Protein AF-A0A6A4KCG8-F1 (afdb_monomer)

Structure (mmCIF, N/CA/C/O backbone):
data_AF-A0A6A4KCG8-F1
#
_entry.id   AF-A0A6A4KCG8-F1
#
loop_
_atom_site.group_PDB
_atom_site.id
_atom_site.type_symbol
_atom_site.label_atom_id
_atom_site.label_alt_id
_atom_site.label_comp_id
_atom_site.label_asym_id
_atom_site.label_entity_id
_atom_site.label_seq_id
_atom_site.pdbx_PDB_ins_code
_atom_site.Cartn_x
_atom_site.Cartn_y
_atom_site.Cartn_z
_atom_site.occupancy
_atom_site.B_iso_or_equiv
_atom_site.auth_seq_id
_atom_site.auth_comp_id
_atom_site.auth_asym_id
_atom_site.auth_atom_id
_atom_site.pdbx_PDB_model_num
ATOM 1 N N . MET A 1 1 ? -21.432 -5.920 76.633 1.00 42.59 1 MET A N 1
ATOM 2 C CA . MET A 1 1 ? -20.372 -6.239 75.651 1.00 42.59 1 MET A CA 1
ATOM 3 C C . MET A 1 1 ? -20.714 -5.589 74.303 1.00 42.59 1 MET A C 1
ATOM 5 O O . MET A 1 1 ? -20.855 -6.293 73.319 1.00 42.59 1 MET A O 1
ATOM 9 N N . GLU A 1 2 ? -20.879 -4.261 74.237 1.00 48.44 2 GLU A N 1
ATOM 10 C CA . GLU A 1 2 ? -21.393 -3.592 73.014 1.00 48.44 2 GLU A CA 1
ATOM 11 C C . GLU A 1 2 ? -20.561 -2.382 72.546 1.00 48.44 2 GLU A C 1
ATOM 13 O O . GLU A 1 2 ? -20.896 -1.746 71.557 1.00 48.44 2 GLU A O 1
ATOM 18 N N . THR A 1 3 ? -19.438 -2.061 73.192 1.00 52.12 3 THR A N 1
ATOM 19 C CA . THR A 1 3 ? -18.697 -0.815 72.912 1.00 52.12 3 THR A CA 1
ATOM 20 C C . THR A 1 3 ? -17.593 -0.935 71.859 1.00 52.12 3 THR A C 1
ATOM 22 O O . THR A 1 3 ? -17.050 0.084 71.449 1.00 52.12 3 THR A O 1
ATOM 25 N N . ASN A 1 4 ? -17.260 -2.142 71.389 1.00 50.62 4 ASN A N 1
ATOM 26 C CA . ASN A 1 4 ? -16.131 -2.337 70.464 1.00 50.62 4 ASN A CA 1
ATOM 27 C C . ASN A 1 4 ? -16.505 -2.208 68.977 1.00 50.62 4 ASN A C 1
ATOM 29 O O . ASN A 1 4 ? -15.612 -2.116 68.148 1.00 50.62 4 ASN A O 1
ATOM 33 N N . ASN A 1 5 ? -17.797 -2.151 68.633 1.00 52.84 5 ASN A N 1
ATOM 34 C CA . ASN A 1 5 ? -18.243 -2.105 67.233 1.00 52.84 5 ASN A CA 1
ATOM 35 C C . ASN A 1 5 ? -18.345 -0.671 66.663 1.00 52.84 5 ASN A C 1
ATOM 37 O O . ASN A 1 5 ? -18.451 -0.491 65.457 1.00 52.84 5 ASN A O 1
ATOM 41 N N . ALA A 1 6 ? -18.324 0.359 67.521 1.00 52.12 6 ALA A N 1
ATOM 42 C CA . ALA A 1 6 ? -18.492 1.757 67.106 1.00 52.12 6 ALA A CA 1
ATOM 43 C C . ALA A 1 6 ? -17.184 2.415 66.620 1.00 52.12 6 ALA A C 1
ATOM 45 O O . ALA A 1 6 ? -17.212 3.297 65.763 1.00 52.12 6 ALA A O 1
ATOM 46 N N . GLN A 1 7 ? -16.028 1.980 67.136 1.00 54.19 7 GLN A N 1
ATOM 47 C CA . GLN A 1 7 ? -14.735 2.572 66.768 1.00 54.19 7 GLN A CA 1
ATOM 48 C C . GLN A 1 7 ? -14.215 2.087 65.405 1.00 54.19 7 GLN A C 1
ATOM 50 O O . GLN A 1 7 ? -13.571 2.864 64.703 1.00 54.19 7 GLN A O 1
ATOM 55 N N . GLU A 1 8 ? -14.531 0.854 64.991 1.00 54.97 8 GLU A N 1
ATOM 56 C CA . GLU A 1 8 ? -14.238 0.375 63.629 1.00 54.97 8 GLU A CA 1
ATOM 57 C C . GLU A 1 8 ? -15.107 1.089 62.581 1.00 54.97 8 GLU A C 1
ATOM 59 O O . GLU A 1 8 ? -14.594 1.510 61.545 1.00 54.97 8 GLU A O 1
ATOM 64 N N . SER A 1 9 ? -16.387 1.355 62.880 1.00 56.88 9 SER A N 1
ATOM 65 C CA . SER A 1 9 ? -17.271 2.073 61.950 1.00 56.88 9 SER A CA 1
ATOM 66 C C . SER A 1 9 ? -16.864 3.532 61.707 1.00 56.88 9 SER A C 1
ATOM 68 O O . SER A 1 9 ? -17.008 4.022 60.589 1.00 56.88 9 SER A O 1
ATOM 70 N N . ASP A 1 10 ? -16.316 4.233 62.706 1.00 60.03 10 ASP A N 1
ATOM 71 C CA . ASP A 1 10 ? -15.858 5.624 62.541 1.00 60.03 10 ASP A CA 1
ATOM 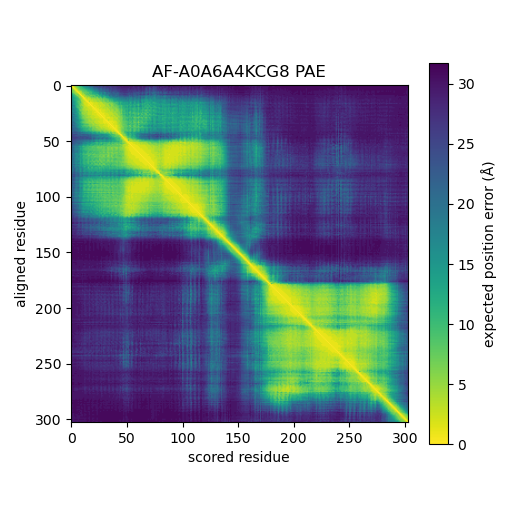72 C C . ASP A 1 10 ? -14.590 5.729 61.670 1.00 60.03 10 ASP A C 1
ATOM 74 O O . ASP A 1 10 ? -14.427 6.687 60.902 1.00 60.03 10 ASP A O 1
ATOM 78 N N . GLY A 1 11 ? -13.707 4.725 61.727 1.00 71.75 11 GLY A N 1
ATOM 79 C CA . GLY A 1 11 ? -12.549 4.607 60.833 1.00 71.75 11 GLY A CA 1
ATOM 80 C C . GLY A 1 11 ? -12.961 4.435 59.367 1.00 71.75 11 GLY A C 1
ATOM 81 O O . GLY A 1 11 ? -12.436 5.115 58.482 1.00 71.75 11 GLY A O 1
ATOM 82 N N . ASP A 1 12 ? -13.977 3.612 59.115 1.00 72.31 12 ASP A N 1
ATOM 83 C CA . ASP A 1 12 ? -14.520 3.409 57.771 1.00 72.31 12 ASP A CA 1
ATOM 84 C C . ASP A 1 12 ? -15.257 4.652 57.250 1.00 72.31 12 ASP A C 1
ATOM 86 O O . ASP A 1 12 ? -15.073 5.050 56.097 1.00 72.31 12 ASP A O 1
ATOM 90 N N . ILE A 1 13 ? -16.032 5.340 58.096 1.00 77.12 13 ILE A N 1
ATOM 91 C CA . ILE A 1 13 ? -16.741 6.577 57.721 1.00 77.12 13 ILE A CA 1
ATOM 92 C C . ILE A 1 13 ? -15.751 7.696 57.367 1.00 77.12 13 ILE A C 1
ATOM 94 O O . ILE A 1 13 ? -15.948 8.424 56.386 1.00 77.12 13 ILE A O 1
ATOM 98 N N . THR A 1 14 ? -14.666 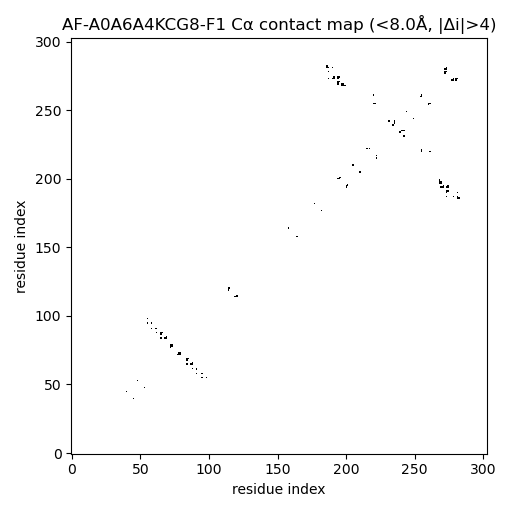7.837 58.132 1.00 81.62 14 THR A N 1
ATOM 99 C CA . THR A 1 14 ? -13.609 8.819 57.841 1.00 81.62 14 THR A CA 1
ATOM 100 C C . THR A 1 14 ? -12.821 8.455 56.579 1.00 81.62 14 THR A C 1
ATOM 102 O O . THR A 1 14 ? -12.553 9.338 55.758 1.00 81.62 14 THR A O 1
ATOM 105 N N . GLY A 1 15 ? -12.547 7.167 56.345 1.00 81.44 15 GLY A N 1
ATOM 106 C CA . GLY A 1 15 ? -11.965 6.660 55.098 1.00 81.44 15 GLY A CA 1
ATOM 107 C C . GLY A 1 15 ? -12.831 6.958 53.868 1.00 81.44 15 GLY A C 1
ATOM 108 O O . GLY A 1 15 ? -12.337 7.500 52.876 1.00 81.44 15 GLY A O 1
ATOM 109 N N . VAL A 1 16 ? -14.141 6.708 53.953 1.00 83.38 16 VAL A N 1
ATOM 110 C CA . VAL A 1 16 ? -15.113 7.013 52.887 1.00 83.38 16 VAL A CA 1
ATOM 111 C C . VAL A 1 16 ? -15.197 8.519 52.624 1.00 83.38 16 VAL A C 1
ATOM 113 O O . VAL A 1 16 ? -15.238 8.946 51.468 1.00 83.38 16 VAL A O 1
ATOM 116 N N . ARG A 1 17 ? -15.159 9.352 53.670 1.00 84.25 17 ARG A N 1
ATOM 117 C CA . ARG A 1 17 ? -15.171 10.818 53.535 1.00 84.25 17 ARG A CA 1
ATOM 118 C C . ARG A 1 17 ? -13.915 11.346 52.835 1.00 84.25 17 ARG A C 1
ATOM 120 O O . ARG A 1 17 ? -14.015 12.249 52.002 1.00 84.25 17 ARG A O 1
ATOM 127 N N . ASN A 1 18 ? -12.755 10.761 53.128 1.00 87.88 18 ASN A N 1
ATOM 128 C CA . ASN A 1 18 ? -11.497 11.084 52.457 1.00 87.88 18 ASN A CA 1
ATOM 129 C C . ASN A 1 18 ? -11.498 10.611 50.996 1.00 87.88 18 ASN A C 1
ATOM 131 O O . ASN A 1 18 ? -11.086 11.349 50.103 1.00 87.88 18 ASN A O 1
ATOM 135 N N . ALA A 1 19 ? -12.040 9.426 50.712 1.00 84.31 19 ALA A N 1
ATOM 136 C CA . ALA A 1 19 ? -12.211 8.959 49.338 1.00 84.31 19 ALA A CA 1
ATOM 137 C C . ALA A 1 19 ? -13.141 9.894 48.538 1.00 84.31 19 ALA A C 1
ATOM 139 O O . ALA A 1 19 ? -12.794 10.325 47.439 1.00 84.31 19 ALA A O 1
ATOM 140 N N . LEU A 1 20 ? -14.271 10.313 49.113 1.00 86.19 20 LEU A N 1
ATOM 141 C CA . LEU A 1 20 ? -15.184 11.273 48.484 1.00 86.19 20 LEU A CA 1
ATOM 142 C C . LEU A 1 20 ? -14.520 12.630 48.215 1.00 86.19 20 LEU A C 1
ATOM 144 O O . LEU A 1 20 ? -14.699 13.196 47.134 1.00 86.19 20 LEU A O 1
ATOM 148 N N . SER A 1 21 ? -13.722 13.150 49.152 1.00 89.62 21 SER A N 1
ATOM 149 C CA . SER A 1 21 ? -13.019 14.422 48.951 1.00 89.62 21 SER A CA 1
ATOM 150 C C . SER A 1 21 ? -11.961 14.320 47.846 1.00 89.62 21 SER A C 1
ATOM 152 O O . SER A 1 21 ? -11.877 15.213 47.001 1.00 89.62 21 SER A O 1
ATOM 154 N N . THR A 1 22 ? -11.232 13.201 47.762 1.00 90.75 22 THR A N 1
ATOM 155 C CA . THR A 1 22 ? -10.265 12.958 46.677 1.00 90.75 22 THR A CA 1
ATOM 156 C C . THR A 1 22 ? -10.949 12.870 45.312 1.00 90.75 22 THR A C 1
ATOM 158 O O . THR A 1 22 ? -10.495 13.519 44.372 1.00 90.75 22 THR A O 1
ATOM 161 N N . ILE A 1 23 ? -12.083 12.167 45.203 1.00 89.31 23 ILE A N 1
ATOM 162 C CA . ILE A 1 23 ? -12.878 12.082 43.966 1.00 89.31 23 ILE A CA 1
ATOM 163 C C . ILE A 1 23 ? -13.374 13.465 43.546 1.00 89.31 23 ILE A C 1
ATOM 165 O O . ILE A 1 23 ? -13.274 13.833 42.377 1.00 89.31 23 ILE A O 1
ATOM 169 N N . THR A 1 24 ? -13.847 14.263 44.503 1.00 92.06 24 THR A N 1
ATOM 170 C CA . THR A 1 24 ? -14.331 15.622 44.235 1.00 92.06 24 THR A CA 1
ATOM 171 C C . THR A 1 24 ? -13.205 16.523 43.719 1.00 92.06 24 THR A C 1
ATOM 173 O O . THR A 1 24 ? -13.407 17.308 42.793 1.00 92.06 24 THR A O 1
ATOM 176 N N . ASN A 1 25 ? -11.999 16.388 44.274 1.00 91.75 25 ASN A N 1
ATOM 177 C CA . ASN A 1 25 ? -10.828 17.137 43.822 1.00 91.75 25 ASN A CA 1
ATOM 178 C C . ASN A 1 25 ? -10.352 16.677 42.436 1.00 91.75 25 ASN A C 1
ATOM 180 O O . ASN A 1 25 ? -10.061 17.513 41.584 1.00 91.75 25 ASN A O 1
ATOM 184 N N . MET A 1 26 ? -10.338 15.367 42.170 1.00 88.19 26 MET A N 1
ATOM 185 C CA . MET A 1 26 ? -10.011 14.827 40.846 1.00 88.19 26 MET A CA 1
ATOM 186 C C . MET A 1 26 ? -11.008 15.291 39.778 1.00 88.19 26 MET A C 1
ATOM 188 O O . MET A 1 26 ? -10.591 15.665 38.685 1.00 88.19 26 MET A O 1
ATOM 192 N N . ALA A 1 27 ? -12.303 15.341 40.104 1.00 86.81 27 ALA A N 1
ATOM 193 C CA . ALA A 1 27 ? -13.332 15.844 39.198 1.00 86.81 27 ALA A CA 1
ATOM 194 C C . ALA A 1 27 ? -13.120 17.328 38.857 1.00 86.81 27 ALA A C 1
ATOM 196 O O . ALA A 1 27 ? -13.168 17.688 37.685 1.00 86.81 27 ALA A O 1
ATOM 197 N N . LYS A 1 28 ? -12.809 18.168 39.856 1.00 91.75 28 LYS A N 1
ATOM 198 C CA . LYS A 1 28 ? -12.502 19.596 39.652 1.00 91.75 28 LYS A CA 1
ATOM 199 C C . LYS A 1 28 ? -11.262 19.814 38.781 1.00 91.75 28 LYS A C 1
ATOM 201 O O . LYS A 1 28 ? -11.264 20.676 37.904 1.00 91.75 28 LYS A O 1
ATOM 206 N N . ASN A 1 29 ? -10.217 19.018 39.002 1.00 90.69 29 ASN A N 1
ATOM 207 C CA . ASN A 1 29 ? -9.001 19.082 38.194 1.00 90.69 29 ASN A CA 1
ATOM 208 C C . ASN A 1 29 ? -9.283 18.670 36.743 1.00 90.69 29 ASN A C 1
ATOM 210 O O . ASN A 1 29 ? -8.834 19.341 35.819 1.00 90.69 29 ASN A O 1
ATOM 214 N N . LEU A 1 30 ? -10.073 17.610 36.540 1.00 87.00 30 LEU A N 1
ATOM 215 C CA . LEU A 1 30 ? -10.476 17.159 35.210 1.00 87.00 30 LEU A CA 1
ATOM 216 C C . LEU A 1 30 ? -11.280 18.237 34.470 1.00 87.00 30 LEU A C 1
ATOM 218 O O . LEU A 1 30 ? -10.984 18.520 33.312 1.00 87.00 30 LEU A O 1
ATOM 222 N N . THR A 1 31 ? -12.255 18.869 35.133 1.00 89.81 31 THR A N 1
ATOM 223 C CA . THR A 1 31 ? -13.045 19.950 34.523 1.00 89.81 31 THR A CA 1
ATOM 224 C C . THR A 1 31 ? -12.174 21.141 34.137 1.00 89.81 31 THR A C 1
ATOM 226 O O . THR A 1 31 ? -12.306 21.639 33.026 1.00 89.81 31 THR A O 1
ATOM 229 N N . GLY A 1 32 ? -11.208 21.525 34.981 1.00 90.94 32 GLY A N 1
ATOM 230 C CA . GLY A 1 32 ? -10.285 22.618 34.661 1.00 90.94 32 GLY A CA 1
ATOM 231 C C . GLY A 1 32 ? -9.413 22.337 33.431 1.00 90.94 32 GLY A C 1
ATOM 232 O O . GLY A 1 32 ? -9.218 23.221 32.601 1.00 90.94 32 GLY A O 1
ATOM 233 N N . VAL A 1 33 ? -8.933 21.098 33.275 1.00 87.75 33 VAL A N 1
ATOM 234 C CA . VAL A 1 33 ? -8.147 20.679 32.097 1.00 87.75 33 VAL A CA 1
ATOM 235 C C . VAL A 1 33 ? -9.008 20.632 30.830 1.00 87.75 33 VAL A C 1
ATOM 237 O O . VAL A 1 33 ? -8.547 20.999 29.751 1.00 87.75 33 VAL A O 1
ATOM 240 N N . ILE A 1 34 ? -10.266 20.195 30.937 1.00 85.88 34 ILE A N 1
ATOM 241 C CA . ILE A 1 34 ? -11.194 20.190 29.798 1.00 85.88 34 ILE A CA 1
ATOM 242 C C . ILE A 1 34 ? -11.485 21.624 29.342 1.00 85.88 34 ILE A C 1
ATOM 244 O O . ILE A 1 34 ? -11.440 21.897 28.144 1.00 85.88 34 ILE A O 1
ATOM 248 N N . ASP A 1 35 ? -11.713 22.548 30.275 1.00 88.25 35 ASP A N 1
ATOM 249 C CA . ASP A 1 35 ? -11.987 23.950 29.954 1.00 88.25 35 ASP A CA 1
ATOM 250 C C . ASP A 1 35 ? -10.789 24.630 29.273 1.00 88.25 35 ASP A C 1
ATOM 252 O O . ASP A 1 35 ? -10.969 25.353 28.287 1.00 88.25 35 ASP A O 1
ATOM 256 N N . SER A 1 36 ? -9.559 24.349 29.724 1.00 88.62 36 SER A N 1
ATOM 257 C CA . SER A 1 36 ? -8.350 24.873 29.078 1.00 88.62 36 SER A CA 1
ATOM 258 C C . SER A 1 36 ? -8.164 24.311 27.665 1.00 88.62 36 SER A C 1
ATOM 260 O O . SER A 1 36 ? -7.883 25.065 26.734 1.00 88.62 36 SER A O 1
ATOM 262 N N . LEU A 1 37 ? -8.399 23.009 27.467 1.00 79.69 37 LEU A N 1
ATOM 263 C CA . LEU A 1 37 ? -8.348 22.383 26.142 1.00 79.69 37 LEU A CA 1
ATOM 264 C C . LEU A 1 37 ? -9.432 22.934 25.206 1.00 79.69 37 LEU A C 1
ATOM 266 O O . LEU A 1 37 ? -9.157 23.230 24.044 1.00 79.69 37 LEU A O 1
ATOM 270 N N . CYS A 1 38 ? -10.655 23.138 25.702 1.00 80.25 38 CYS A N 1
ATOM 271 C CA . CYS A 1 38 ? -11.728 23.760 24.928 1.00 80.25 38 CYS A CA 1
ATOM 272 C C . CYS A 1 38 ? -11.389 25.198 24.508 1.00 80.25 38 CYS A C 1
ATOM 274 O O . CYS A 1 38 ? -11.786 25.615 23.418 1.00 80.25 38 CYS A O 1
ATOM 276 N N . ALA A 1 39 ? -10.659 25.952 25.334 1.00 84.19 39 ALA A N 1
ATOM 277 C CA . ALA A 1 39 ? -10.174 27.280 24.970 1.00 84.19 39 ALA A CA 1
ATOM 278 C C . ALA A 1 39 ? -9.102 27.217 23.865 1.00 84.19 39 ALA A C 1
ATOM 280 O O . ALA A 1 39 ? -9.191 27.962 22.890 1.00 84.19 39 ALA A O 1
ATOM 281 N N . GLU A 1 40 ? -8.142 26.292 23.955 1.00 79.00 40 GLU A N 1
ATOM 282 C CA . GLU A 1 40 ? -7.102 26.097 22.930 1.00 79.00 40 GLU A CA 1
ATOM 283 C C . GLU A 1 40 ? -7.652 25.612 21.578 1.00 79.00 40 GLU A C 1
ATOM 285 O O . GLU A 1 40 ? -7.147 25.986 20.519 1.00 79.00 40 GLU A O 1
ATOM 290 N N . ILE A 1 41 ? -8.701 24.789 21.597 1.00 73.44 41 ILE A N 1
ATOM 291 C CA . ILE A 1 41 ? -9.353 24.276 20.384 1.00 73.44 41 ILE A CA 1
ATOM 292 C C . ILE A 1 41 ? -10.128 25.385 19.661 1.00 73.44 41 ILE A C 1
ATOM 294 O O . ILE A 1 41 ? -10.169 25.403 18.434 1.00 73.44 41 ILE A O 1
ATOM 298 N N . LYS A 1 42 ? -10.729 26.329 20.396 1.00 75.06 42 LYS A N 1
ATOM 299 C CA . LYS A 1 42 ? -11.452 27.466 19.802 1.00 75.06 42 LYS A CA 1
ATOM 300 C C . LYS A 1 42 ? -10.521 28.487 19.153 1.00 75.06 42 LYS A C 1
ATOM 302 O O . LYS A 1 42 ? -10.926 29.142 18.199 1.00 75.06 42 LYS A O 1
ATOM 307 N N . THR A 1 43 ? -9.302 28.641 19.665 1.00 72.62 43 THR A N 1
ATOM 308 C CA . THR A 1 43 ? -8.322 29.595 19.124 1.00 72.62 43 THR A CA 1
ATOM 309 C C . THR A 1 43 ? -7.577 29.044 17.910 1.00 72.62 43 THR A C 1
ATOM 311 O O . THR A 1 43 ? -7.203 29.808 17.022 1.00 72.62 43 THR A O 1
ATOM 314 N N . LYS A 1 44 ? -7.380 27.723 17.823 1.00 66.75 44 LYS A N 1
ATOM 315 C CA . LYS A 1 44 ? -6.711 27.074 16.689 1.00 66.75 44 LYS A CA 1
ATOM 316 C C . LYS A 1 44 ? -7.733 26.630 15.639 1.00 66.75 44 LYS A C 1
ATOM 318 O O . LYS A 1 44 ? -8.440 25.645 15.823 1.00 66.75 44 LYS A O 1
ATOM 323 N N . ASN A 1 45 ? -7.768 27.312 14.493 1.00 57.88 45 ASN A N 1
ATOM 324 C CA . ASN A 1 45 ? -8.563 26.899 13.332 1.00 57.88 45 ASN A CA 1
ATOM 325 C C . ASN A 1 45 ? -8.108 25.519 12.810 1.00 57.88 45 ASN A C 1
ATOM 327 O O . ASN A 1 45 ? -7.171 25.403 12.023 1.00 57.88 45 ASN A O 1
ATOM 331 N N . LEU A 1 46 ? -8.802 24.455 13.223 1.00 59.69 46 LEU A N 1
ATOM 332 C CA . LEU A 1 46 ? -8.532 23.053 12.861 1.00 59.69 46 LEU A CA 1
ATOM 333 C C . LEU A 1 46 ? -9.005 22.662 11.446 1.00 59.69 46 LEU A C 1
ATOM 335 O O . LEU A 1 46 ? -9.088 21.476 11.127 1.00 59.69 46 LEU A O 1
ATOM 339 N N . GLN A 1 47 ? -9.313 23.633 10.583 1.00 58.16 47 GLN A N 1
ATOM 340 C CA . GLN A 1 47 ? -9.903 23.382 9.260 1.00 58.16 47 GLN A CA 1
ATOM 341 C C . GLN A 1 47 ? -9.002 22.526 8.346 1.00 58.16 47 GLN A C 1
ATOM 343 O O . GLN A 1 47 ? -9.509 21.814 7.485 1.00 58.16 47 GLN A O 1
ATOM 348 N N . ASN A 1 48 ? -7.689 22.497 8.607 1.00 57.59 48 ASN A N 1
ATOM 349 C CA . ASN A 1 48 ? -6.694 21.766 7.812 1.00 57.59 48 ASN A CA 1
ATOM 350 C C . ASN A 1 48 ? -6.170 20.481 8.494 1.00 57.59 48 ASN A C 1
ATOM 352 O O . ASN A 1 48 ? -5.045 20.045 8.243 1.00 57.59 48 ASN A O 1
ATOM 356 N N . GLY A 1 49 ? -6.952 19.879 9.395 1.00 64.25 49 GLY A N 1
ATOM 357 C CA . GLY A 1 49 ? -6.605 18.616 10.054 1.00 64.25 49 GLY A CA 1
ATOM 358 C C . GLY A 1 49 ? -6.871 17.372 9.193 1.00 64.25 49 GLY A C 1
ATOM 359 O O . GLY A 1 49 ? -7.712 17.367 8.295 1.00 64.25 49 GLY A O 1
ATOM 360 N N . ILE A 1 50 ? -6.191 16.259 9.493 1.00 74.12 50 ILE A N 1
ATOM 361 C CA . ILE A 1 50 ? -6.517 14.957 8.887 1.00 74.12 50 ILE A CA 1
ATOM 362 C C . ILE A 1 50 ? -7.906 14.529 9.387 1.00 74.12 50 ILE A C 1
ATOM 364 O O . ILE A 1 50 ? -8.076 14.222 10.567 1.00 74.12 50 ILE A O 1
ATOM 368 N N . SER A 1 51 ? -8.885 14.444 8.479 1.00 81.25 51 SER A N 1
ATOM 369 C CA . SER A 1 51 ? -10.279 14.070 8.785 1.00 81.25 51 SER A CA 1
ATOM 370 C C . SER A 1 51 ? -10.420 12.741 9.545 1.00 81.25 51 SER A C 1
ATOM 372 O O . SER A 1 51 ? -11.355 12.572 10.322 1.00 81.25 51 SER A O 1
ATOM 374 N N . LEU A 1 52 ? -9.480 11.803 9.387 1.00 86.12 52 LEU A N 1
ATOM 375 C CA . LEU A 1 52 ? -9.494 10.553 10.152 1.00 86.12 52 LEU A CA 1
ATOM 376 C C . LEU A 1 52 ? -9.348 10.788 11.664 1.00 86.12 52 LEU A C 1
ATOM 378 O O . LEU A 1 52 ? -10.010 10.114 12.453 1.00 86.12 52 LEU A O 1
ATOM 382 N N . PHE A 1 53 ? -8.497 11.730 12.077 1.00 85.19 53 PHE A N 1
ATOM 383 C CA . PHE A 1 53 ? -8.257 11.979 13.498 1.00 85.19 53 PHE A CA 1
ATOM 384 C C . PHE A 1 53 ? -9.457 12.624 14.178 1.00 85.19 53 PHE A C 1
ATOM 386 O O . PHE A 1 53 ? -9.765 12.246 15.302 1.00 85.19 53 PHE A O 1
ATOM 393 N N . THR A 1 54 ? -10.194 13.495 13.484 1.00 85.06 54 THR A N 1
ATOM 394 C CA . THR A 1 54 ? -11.418 14.091 14.041 1.00 85.06 54 THR A CA 1
ATOM 395 C C . THR A 1 54 ? -12.502 13.036 14.273 1.00 85.06 54 THR A C 1
ATOM 397 O O . THR A 1 54 ? -13.226 13.091 15.265 1.00 85.06 54 THR A O 1
ATOM 400 N N . ILE A 1 55 ? -12.596 12.029 13.399 1.00 88.56 55 ILE A N 1
ATOM 401 C CA . ILE A 1 55 ? -13.501 10.886 13.585 1.00 88.56 55 ILE A CA 1
ATOM 402 C C . ILE A 1 55 ? -13.048 10.028 14.770 1.00 88.56 55 ILE A C 1
ATOM 404 O O . ILE A 1 55 ? -13.867 9.671 15.616 1.00 88.56 55 ILE A O 1
ATOM 408 N N . LYS A 1 56 ? -11.750 9.711 14.854 1.00 90.81 56 LYS A N 1
ATOM 409 C CA . LYS A 1 56 ? -11.193 8.907 15.949 1.00 90.81 56 LYS A CA 1
ATOM 410 C C . LYS A 1 56 ? -11.386 9.576 17.308 1.00 90.81 56 LYS A C 1
ATOM 412 O O . LYS A 1 56 ? -11.763 8.902 18.259 1.00 90.81 56 LYS A O 1
ATOM 417 N N . GLU A 1 57 ? -11.152 10.881 17.387 1.00 87.81 57 GLU A N 1
ATOM 418 C CA . GLU A 1 57 ? -11.373 11.678 18.592 1.00 87.81 57 GLU A CA 1
ATOM 419 C C . GLU A 1 57 ? -12.834 11.588 19.041 1.00 87.81 57 GLU A C 1
ATOM 421 O O . GLU A 1 57 ? -13.105 11.191 20.173 1.00 87.81 57 GLU A O 1
ATOM 426 N N . LYS A 1 58 ? -13.784 11.840 18.131 1.00 89.44 58 LYS A N 1
ATOM 427 C CA . LYS A 1 58 ? -15.220 11.721 18.424 1.00 89.44 58 LYS A CA 1
ATOM 428 C C . LYS A 1 58 ? -15.607 10.314 18.887 1.00 89.44 58 LYS A C 1
ATOM 430 O O . LYS A 1 58 ? -16.339 10.179 19.862 1.00 89.44 58 LYS A O 1
ATOM 435 N N . LEU A 1 59 ? -15.094 9.267 18.236 1.00 92.25 59 LEU A N 1
ATOM 436 C CA . LEU A 1 59 ? -15.337 7.877 18.642 1.00 92.25 59 LEU A CA 1
ATOM 437 C C . LEU A 1 59 ? -14.796 7.578 20.042 1.00 92.25 59 LEU A C 1
ATOM 439 O O . LEU A 1 59 ? -15.462 6.894 20.816 1.00 92.25 59 LEU A O 1
ATOM 443 N N . LEU A 1 60 ? -13.617 8.099 20.384 1.00 91.81 60 LEU A N 1
ATOM 444 C CA . LEU A 1 60 ? -13.030 7.918 21.708 1.00 91.81 60 LEU A CA 1
ATOM 445 C C . LEU A 1 60 ? -13.838 8.653 22.787 1.00 91.81 60 LEU A C 1
ATOM 447 O O . LEU A 1 60 ? -14.056 8.106 23.865 1.00 91.81 60 LEU A O 1
ATOM 451 N N . VAL A 1 61 ? -14.345 9.852 22.485 1.00 90.81 61 VAL A N 1
ATOM 452 C CA . VAL A 1 61 ? -15.250 10.590 23.381 1.00 90.81 61 VAL A CA 1
ATOM 453 C C . VAL A 1 61 ? -16.544 9.808 23.606 1.00 90.81 61 VAL A C 1
ATOM 455 O O . VAL A 1 61 ? -16.940 9.608 24.754 1.00 90.81 61 VAL A O 1
ATOM 458 N N . PHE A 1 62 ? -17.167 9.290 22.544 1.00 91.94 62 PHE A N 1
ATOM 459 C CA . PHE A 1 62 ? -18.356 8.446 22.682 1.00 91.94 62 PHE A CA 1
ATOM 460 C C . PHE A 1 62 ? -18.069 7.170 23.478 1.00 91.94 62 PHE A C 1
ATOM 462 O O . PHE A 1 62 ? -18.882 6.783 24.313 1.00 91.94 62 PHE A O 1
ATOM 469 N N . TYR A 1 63 ? -16.902 6.548 23.287 1.00 94.50 63 TYR A N 1
ATOM 470 C CA . TYR A 1 63 ? -16.486 5.395 24.084 1.00 94.50 63 TYR A CA 1
ATOM 471 C C . TYR A 1 63 ? -16.430 5.731 25.579 1.00 94.50 63 TYR A C 1
ATOM 473 O O . TYR A 1 63 ? -17.012 5.015 26.391 1.00 94.50 63 TYR A O 1
ATOM 481 N N . MET A 1 64 ? -15.787 6.845 25.944 1.00 91.31 64 MET A N 1
ATOM 482 C CA . MET A 1 64 ? -15.702 7.297 27.337 1.00 91.31 64 MET A CA 1
ATOM 483 C C . MET A 1 64 ? -17.078 7.638 27.920 1.00 91.31 64 MET A C 1
ATOM 485 O O . MET A 1 64 ? -17.353 7.304 29.071 1.00 91.31 64 MET A O 1
ATOM 489 N N . GLN A 1 65 ? -17.963 8.245 27.125 1.00 91.00 65 GLN A N 1
ATOM 490 C CA . GLN A 1 65 ? -19.331 8.559 27.531 1.00 91.00 65 GLN A CA 1
ATOM 491 C C . GLN A 1 65 ? -20.144 7.292 27.837 1.00 91.00 65 GLN A C 1
ATOM 493 O O . GLN A 1 65 ? -20.721 7.184 28.919 1.00 91.00 65 GLN A O 1
ATOM 498 N N . TYR A 1 66 ? -20.161 6.314 26.926 1.00 92.12 66 TYR A N 1
ATOM 499 C CA . TYR A 1 66 ? -20.890 5.058 27.139 1.00 92.12 66 TYR A CA 1
ATOM 500 C C . TYR A 1 66 ? -20.266 4.198 28.238 1.00 92.12 66 TYR A C 1
ATOM 502 O O . TYR A 1 66 ? -20.982 3.513 28.966 1.00 92.12 66 TYR A O 1
ATOM 510 N N . LEU A 1 67 ? -18.946 4.270 28.421 1.00 91.44 67 LEU A N 1
ATOM 511 C CA . LEU A 1 67 ? -18.280 3.621 29.544 1.00 91.44 67 LEU A CA 1
ATOM 512 C C . LEU A 1 67 ? -18.700 4.246 30.884 1.00 91.44 67 LEU A C 1
ATOM 514 O O . LEU A 1 67 ? -18.982 3.517 31.832 1.00 91.44 67 LEU A O 1
ATOM 518 N N . ALA A 1 68 ? -18.792 5.576 30.968 1.00 90.25 68 ALA A N 1
ATOM 519 C CA . ALA A 1 68 ? -19.283 6.262 32.162 1.00 90.25 68 ALA A CA 1
ATOM 520 C C . ALA A 1 68 ? -20.756 5.922 32.450 1.00 90.25 68 ALA A C 1
ATOM 522 O O . ALA A 1 68 ? -21.128 5.688 33.602 1.00 90.25 68 ALA A O 1
ATOM 523 N N . GLU A 1 69 ? -21.588 5.822 31.411 1.00 89.25 69 GLU A N 1
ATOM 524 C CA . GLU A 1 69 ? -22.977 5.372 31.535 1.00 89.25 69 GLU A CA 1
ATOM 525 C C . GLU A 1 69 ? -23.060 3.920 32.037 1.00 89.25 69 GLU A C 1
ATOM 527 O O . GLU A 1 69 ? -23.836 3.613 32.943 1.00 89.25 69 GLU A O 1
ATOM 532 N N . PHE A 1 70 ? -22.191 3.037 31.541 1.00 89.62 70 PHE A N 1
ATOM 533 C CA . PHE A 1 70 ? -22.066 1.670 32.044 1.00 89.62 70 PHE A CA 1
ATOM 534 C C . PHE A 1 70 ? -21.644 1.626 33.521 1.00 89.62 70 PHE A C 1
ATOM 536 O O . PHE A 1 70 ? -22.233 0.881 34.309 1.00 89.62 70 PHE A O 1
ATOM 543 N N . MET A 1 71 ? -20.669 2.445 33.933 1.00 88.81 71 MET A N 1
ATOM 544 C CA . MET A 1 71 ? -20.283 2.555 35.346 1.00 88.81 71 MET A CA 1
ATOM 545 C C . MET A 1 71 ? -21.447 3.055 36.209 1.00 88.81 71 MET A C 1
ATOM 547 O O . MET A 1 71 ? -21.683 2.512 37.287 1.00 88.81 71 MET A O 1
ATOM 551 N N . LYS A 1 72 ? -22.230 4.025 35.723 1.00 87.31 72 LYS A N 1
ATOM 552 C CA . LYS A 1 72 ? -23.438 4.507 36.406 1.00 87.31 72 LYS A CA 1
ATOM 553 C C . LYS A 1 72 ? -24.458 3.384 36.619 1.00 87.31 72 LYS A C 1
ATOM 555 O O . LYS A 1 72 ? -25.008 3.278 37.716 1.00 87.31 72 LYS A O 1
ATOM 560 N N . PHE A 1 73 ? -24.691 2.521 35.628 1.00 88.25 73 PHE A N 1
ATOM 561 C CA . PHE A 1 73 ? -25.569 1.353 35.790 1.00 88.25 73 PHE A CA 1
ATOM 562 C C . PHE A 1 73 ? -25.063 0.397 36.878 1.00 88.25 73 PHE A C 1
ATOM 564 O O . PHE A 1 73 ? -25.847 -0.055 37.712 1.00 88.25 73 PHE A O 1
ATOM 571 N N . LYS A 1 74 ? -23.747 0.149 36.932 1.00 85.56 74 LYS A N 1
ATOM 572 C CA . LYS A 1 74 ? -23.133 -0.701 37.965 1.00 85.56 74 LYS A CA 1
ATOM 573 C C . LYS A 1 74 ? -23.257 -0.111 39.370 1.00 85.56 74 LYS A C 1
ATOM 575 O O . LYS A 1 74 ? -23.602 -0.840 40.293 1.00 85.56 74 LYS A O 1
ATOM 580 N N . VAL A 1 75 ? -23.018 1.191 39.529 1.00 87.44 75 VAL A N 1
ATOM 581 C CA . VAL A 1 75 ? -23.100 1.876 40.832 1.00 87.44 75 VAL A CA 1
ATOM 582 C C . VAL A 1 75 ? -24.548 2.010 41.317 1.00 87.44 75 VAL A C 1
ATOM 584 O O . VAL A 1 75 ? -24.806 1.905 42.510 1.00 87.44 75 VAL A O 1
ATOM 587 N N . SER A 1 76 ? -25.506 2.196 40.407 1.00 85.00 76 SER A N 1
ATOM 588 C CA . SER A 1 76 ? -26.936 2.297 40.747 1.00 85.00 76 SER A CA 1
ATOM 589 C C . SER A 1 76 ? -27.626 0.949 40.991 1.00 85.00 76 SER A C 1
ATOM 591 O O . SER A 1 76 ? -28.814 0.930 41.309 1.00 85.00 76 SER A O 1
ATOM 593 N N . GLY A 1 77 ? -26.917 -0.177 40.841 1.00 83.88 77 GLY A N 1
ATOM 594 C CA . GLY A 1 77 ? -27.469 -1.520 41.056 1.00 83.88 77 GLY A CA 1
ATOM 595 C C . GLY A 1 77 ? -28.525 -1.939 40.026 1.00 83.88 77 GLY A C 1
ATOM 596 O O . GLY A 1 77 ? -29.247 -2.913 40.240 1.00 83.88 77 GLY A O 1
ATOM 597 N N . GLN A 1 78 ? -28.636 -1.217 38.911 1.00 81.81 78 GLN A N 1
ATOM 598 C CA . GLN A 1 78 ? -29.576 -1.539 37.844 1.00 81.81 78 GLN A CA 1
ATOM 599 C C . GLN A 1 78 ? -29.045 -2.697 36.991 1.00 81.81 78 GLN A C 1
ATOM 601 O O . GLN A 1 78 ? -27.843 -2.827 36.741 1.00 81.81 78 GLN A O 1
ATOM 606 N N . LYS A 1 79 ? -29.955 -3.557 36.523 1.00 79.56 79 LYS A N 1
ATOM 607 C CA . LYS A 1 79 ? -29.602 -4.644 35.605 1.00 79.56 79 LYS A CA 1
ATOM 608 C C . LYS A 1 79 ? -29.198 -4.056 34.253 1.00 79.56 79 LYS A C 1
ATOM 610 O O . LYS A 1 79 ? -29.832 -3.132 33.760 1.00 79.56 79 LYS A O 1
ATOM 615 N N . VAL A 1 80 ? -28.143 -4.612 33.658 1.00 76.94 80 VAL A N 1
ATOM 616 C CA . VAL A 1 80 ? -27.622 -4.162 32.352 1.00 76.94 80 VAL A CA 1
ATOM 617 C C . VAL A 1 80 ? -28.361 -4.830 31.178 1.00 76.94 80 VAL A C 1
ATOM 619 O O . VAL A 1 80 ? -28.235 -4.412 30.031 1.00 76.94 80 VAL A O 1
ATOM 622 N N . GLU A 1 81 ? -29.153 -5.865 31.460 1.00 76.00 81 GLU A N 1
ATOM 623 C CA . GLU A 1 81 ? -29.947 -6.598 30.472 1.00 76.00 81 GLU A CA 1
ATOM 624 C C . GLU A 1 81 ? -31.015 -5.683 29.851 1.00 76.00 81 GLU A C 1
ATOM 626 O O . GLU A 1 81 ? -31.881 -5.162 30.552 1.00 76.00 81 GLU A O 1
ATOM 631 N N . GLY A 1 82 ? -30.931 -5.469 28.533 1.00 74.25 82 GLY A N 1
ATOM 632 C CA . GLY A 1 82 ? -31.859 -4.629 27.763 1.00 74.25 82 GLY A CA 1
ATOM 633 C C . GLY A 1 82 ? -31.389 -3.193 27.494 1.00 74.25 82 GLY A C 1
ATOM 634 O O . GLY A 1 82 ? -32.083 -2.456 26.797 1.00 74.25 82 GLY A O 1
ATOM 635 N N . SER A 1 83 ? -30.221 -2.780 28.002 1.00 82.12 83 SER A N 1
ATOM 636 C CA . SER A 1 83 ? -29.652 -1.462 27.694 1.00 82.12 83 SER A CA 1
ATOM 637 C C . SER A 1 83 ? -28.786 -1.501 26.424 1.00 82.12 83 SER A C 1
ATOM 639 O O . SER A 1 83 ? -27.881 -2.337 26.336 1.00 82.12 83 SER A O 1
ATOM 641 N N . PRO A 1 84 ? -28.960 -0.562 25.471 1.00 87.88 84 PRO A N 1
ATOM 642 C CA . PRO A 1 84 ? -28.159 -0.505 24.245 1.00 87.88 84 PRO A CA 1
ATOM 643 C C . PRO A 1 84 ? -26.703 -0.080 24.497 1.00 87.88 84 PRO A C 1
ATOM 645 O O . PRO A 1 84 ? -25.909 -0.015 23.561 1.00 87.88 84 PRO A O 1
ATOM 648 N N . VAL A 1 85 ? -26.326 0.236 25.743 1.00 89.31 85 VAL A N 1
ATOM 649 C CA . VAL A 1 85 ? -24.972 0.690 26.090 1.00 89.31 85 VAL A CA 1
ATOM 650 C C . VAL A 1 85 ? -23.918 -0.355 25.731 1.00 89.31 85 VAL A C 1
ATOM 652 O O . VAL A 1 85 ? -22.895 0.010 25.162 1.00 89.31 85 VAL A O 1
ATOM 655 N N . ILE A 1 86 ? -24.163 -1.644 26.000 1.00 89.25 86 ILE A N 1
ATOM 656 C CA . ILE A 1 86 ? -23.197 -2.707 25.665 1.00 89.25 86 ILE A CA 1
ATOM 657 C C . ILE A 1 86 ? -23.040 -2.837 24.146 1.00 89.25 86 ILE A C 1
ATOM 659 O O . ILE A 1 86 ? -21.914 -2.912 23.656 1.00 89.25 86 ILE A O 1
ATOM 663 N N . GLU A 1 87 ? -24.150 -2.838 23.406 1.00 91.75 87 GLU A N 1
ATOM 664 C CA . GLU A 1 87 ? -24.142 -2.954 21.944 1.00 91.75 87 GLU A CA 1
ATOM 665 C C . GLU A 1 87 ? -23.396 -1.783 21.301 1.00 91.75 87 GLU A C 1
ATOM 667 O O . GLU A 1 87 ? -22.497 -1.998 20.490 1.00 91.75 87 GLU A O 1
ATOM 672 N N . ARG A 1 88 ? -23.676 -0.549 21.741 1.00 92.25 88 ARG A N 1
ATOM 673 C CA . ARG A 1 88 ? -22.971 0.657 21.281 1.00 92.25 88 ARG A CA 1
ATOM 674 C C . ARG A 1 88 ? -21.484 0.629 21.627 1.00 92.25 88 ARG A C 1
ATOM 676 O O . ARG A 1 88 ? -20.658 1.047 20.819 1.00 92.25 88 ARG A O 1
ATOM 683 N N . LEU A 1 89 ? -21.112 0.119 22.803 1.00 92.25 89 LEU A N 1
ATOM 684 C CA . LEU A 1 89 ? -19.708 0.005 23.206 1.00 92.25 89 LEU A CA 1
ATOM 685 C C . LEU A 1 89 ? -18.954 -1.018 22.338 1.00 92.25 89 LEU A C 1
ATOM 687 O O . LEU A 1 89 ? -17.814 -0.771 21.937 1.00 92.25 89 LEU A O 1
ATOM 691 N N . ALA A 1 90 ? -19.602 -2.139 22.004 1.00 93.56 90 ALA A N 1
ATOM 692 C CA . ALA A 1 90 ? -19.074 -3.128 21.068 1.00 93.56 90 ALA A CA 1
ATOM 693 C C . ALA A 1 90 ? -18.960 -2.559 19.643 1.00 93.56 90 ALA A C 1
ATOM 695 O O . ALA A 1 90 ? -17.933 -2.748 18.993 1.00 93.56 90 ALA A O 1
ATOM 696 N N . GLU A 1 91 ? -19.958 -1.804 19.181 1.00 94.00 91 GLU A N 1
ATOM 697 C CA . GLU A 1 91 ? -19.952 -1.137 17.874 1.00 94.00 91 GLU A CA 1
ATOM 698 C C . GLU A 1 91 ? -18.775 -0.154 17.748 1.00 94.00 91 GLU A C 1
ATOM 700 O O . GLU A 1 91 ? -17.986 -0.227 16.802 1.00 94.00 91 GLU A O 1
ATOM 705 N N . ILE A 1 92 ? -18.582 0.712 18.750 1.00 94.31 92 ILE A N 1
ATOM 706 C CA . ILE A 1 92 ? -17.466 1.667 18.783 1.00 94.31 92 ILE A CA 1
ATOM 707 C C . ILE A 1 92 ? -16.118 0.942 18.783 1.00 94.31 92 ILE A C 1
ATOM 709 O O . ILE A 1 92 ? -15.191 1.367 18.088 1.00 94.31 92 ILE A O 1
ATOM 713 N N . ARG A 1 93 ? -16.001 -0.180 19.502 1.00 94.50 93 ARG A N 1
ATOM 714 C CA . ARG A 1 93 ? -14.786 -1.003 19.481 1.00 94.50 93 ARG A CA 1
ATOM 715 C C . ARG A 1 93 ? -14.483 -1.528 18.075 1.00 94.50 93 ARG A C 1
ATOM 717 O O . ARG A 1 93 ? -13.344 -1.409 17.626 1.00 94.50 93 ARG A O 1
ATOM 724 N N . VAL A 1 94 ? -15.489 -2.037 17.363 1.00 95.38 94 VAL A N 1
ATOM 725 C CA . VAL A 1 94 ? -15.331 -2.505 15.976 1.00 95.38 94 VAL A CA 1
ATOM 726 C C . VAL A 1 94 ? -14.904 -1.358 15.053 1.00 95.38 94 VAL A C 1
ATOM 728 O O . VAL A 1 94 ? -14.008 -1.537 14.222 1.00 95.38 94 VAL A O 1
ATOM 731 N N . TYR A 1 95 ? -15.465 -0.154 15.217 1.00 94.06 95 TYR A N 1
ATOM 732 C CA . TYR A 1 95 ? -15.021 1.015 14.451 1.00 94.06 95 TYR A CA 1
ATOM 733 C C . TYR A 1 95 ? -13.553 1.372 14.716 1.00 94.06 95 TYR A C 1
ATOM 735 O O . TYR A 1 95 ? -12.812 1.634 13.764 1.00 94.06 95 TYR A O 1
ATOM 743 N N . LEU A 1 96 ? -13.097 1.333 15.971 1.00 92.38 96 LEU A N 1
ATOM 744 C CA . LEU A 1 96 ? -11.693 1.589 16.315 1.00 92.38 96 LEU A CA 1
ATOM 745 C C . LEU A 1 96 ? -10.747 0.538 15.710 1.00 92.38 96 LEU A C 1
ATOM 747 O O . LEU A 1 96 ? -9.697 0.894 15.169 1.00 92.38 96 LEU A O 1
ATOM 751 N N . GLU A 1 97 ? -11.136 -0.738 15.715 1.00 94.06 97 GLU A N 1
ATOM 752 C CA . GLU A 1 97 ? -10.378 -1.809 15.055 1.00 94.06 97 GLU A CA 1
ATOM 753 C C . GLU A 1 97 ? -10.296 -1.589 13.536 1.00 94.06 97 GLU A C 1
ATOM 755 O O . GLU A 1 97 ? -9.243 -1.791 12.921 1.00 94.06 97 GLU A O 1
ATOM 760 N N . ARG A 1 98 ? -11.378 -1.093 12.922 1.00 93.56 98 ARG A N 1
ATOM 761 C CA . ARG A 1 98 ? -11.425 -0.799 11.485 1.00 93.56 98 ARG A CA 1
ATOM 762 C C . ARG A 1 98 ? -10.604 0.428 11.085 1.00 93.56 98 ARG A C 1
ATOM 764 O O . ARG A 1 98 ? -10.103 0.472 9.959 1.00 93.56 98 ARG A O 1
ATOM 771 N N . ILE A 1 99 ? -10.429 1.392 11.987 1.00 91.88 99 ILE A N 1
ATOM 772 C CA . ILE A 1 99 ? -9.593 2.582 11.773 1.00 91.88 99 ILE A CA 1
ATOM 773 C C . ILE A 1 99 ? -8.102 2.221 11.736 1.00 91.88 99 ILE A C 1
ATOM 775 O O . ILE A 1 99 ? -7.358 2.772 10.923 1.00 91.88 99 ILE A O 1
ATOM 779 N N . HIS A 1 100 ? -7.660 1.246 12.531 1.00 89.19 100 HIS A N 1
ATOM 780 C CA . HIS A 1 100 ? -6.248 0.866 12.646 1.00 89.19 100 HIS A CA 1
ATOM 781 C C . HIS A 1 100 ? -5.511 0.583 11.308 1.00 89.19 100 HIS A C 1
ATOM 783 O O . HIS A 1 100 ? -4.415 1.115 11.096 1.00 89.19 100 HIS A O 1
ATOM 789 N N . PRO A 1 101 ? -6.046 -0.206 10.350 1.00 94.00 101 PRO A N 1
ATOM 790 C CA . PRO A 1 101 ? -5.397 -0.385 9.048 1.00 94.00 101 PRO A CA 1
ATOM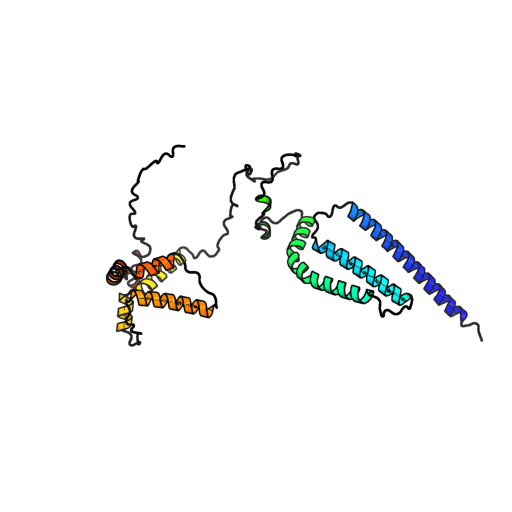 791 C C . PRO A 1 101 ? -5.350 0.898 8.201 1.00 94.00 101 PRO A C 1
ATOM 793 O O . PRO A 1 101 ? -4.445 1.048 7.380 1.00 94.00 101 PRO A O 1
ATOM 796 N N . ILE A 1 102 ? -6.296 1.824 8.382 1.00 90.38 102 ILE A N 1
ATOM 797 C CA . ILE A 1 102 ? -6.307 3.117 7.682 1.00 90.38 102 ILE A CA 1
ATOM 798 C C . ILE A 1 102 ? -5.190 4.007 8.238 1.00 90.38 102 ILE A C 1
ATOM 800 O O . ILE A 1 102 ? -4.433 4.589 7.463 1.00 90.38 102 ILE A O 1
ATOM 804 N N . GLU A 1 103 ? -5.003 4.027 9.559 1.00 89.06 103 GLU A N 1
ATOM 805 C CA . GLU A 1 103 ? -3.883 4.726 10.202 1.00 89.06 103 GLU A CA 1
ATOM 806 C C . GLU A 1 103 ? -2.532 4.210 9.707 1.00 89.06 103 GLU A C 1
ATOM 808 O O . GLU A 1 103 ? -1.652 5.003 9.380 1.00 89.06 103 GLU A O 1
ATOM 813 N N . LYS A 1 104 ? -2.379 2.887 9.558 1.00 91.62 104 LYS A N 1
ATOM 814 C CA . LYS A 1 104 ? -1.161 2.288 8.989 1.00 91.62 104 LYS A CA 1
ATOM 815 C C . LYS A 1 104 ? -0.862 2.801 7.580 1.00 91.62 104 LYS A C 1
ATOM 817 O O . LYS A 1 104 ? 0.294 3.077 7.275 1.00 91.62 104 LYS A O 1
ATOM 822 N N . LYS A 1 105 ? -1.886 2.969 6.736 1.00 89.38 105 LYS A N 1
ATOM 823 C CA . LYS A 1 105 ? -1.730 3.530 5.381 1.00 89.38 105 LYS A CA 1
ATOM 824 C C . LYS A 1 105 ? -1.394 5.023 5.400 1.00 89.38 105 LYS A C 1
ATOM 826 O O . LYS A 1 105 ? -0.647 5.481 4.542 1.00 89.38 105 LYS A O 1
ATOM 831 N N . LEU A 1 106 ? -1.922 5.770 6.370 1.00 87.25 106 LEU A N 1
ATOM 832 C CA . LEU A 1 106 ? -1.679 7.209 6.520 1.00 87.25 106 LEU A CA 1
ATOM 833 C C . LEU A 1 106 ? -0.434 7.547 7.348 1.00 87.25 106 LEU A C 1
ATOM 835 O O . LEU A 1 106 ? -0.059 8.715 7.399 1.00 87.25 106 LEU A O 1
ATOM 839 N N . LYS A 1 107 ? 0.237 6.557 7.950 1.00 88.75 107 LYS A N 1
ATOM 840 C CA . LYS A 1 107 ? 1.412 6.745 8.814 1.00 88.75 107 LYS A CA 1
ATOM 841 C C . LYS A 1 107 ? 2.456 7.669 8.189 1.00 88.75 107 LYS A C 1
ATOM 843 O O . LYS A 1 107 ? 2.905 8.598 8.845 1.00 88.75 107 LYS A O 1
ATOM 848 N N . TYR A 1 108 ? 2.762 7.483 6.906 1.00 86.62 108 TYR A N 1
ATOM 849 C CA . TYR A 1 108 ? 3.707 8.345 6.196 1.00 86.62 108 TYR A CA 1
ATOM 850 C C . TYR A 1 108 ? 3.250 9.810 6.134 1.00 86.62 108 TYR A C 1
ATOM 852 O O . TYR A 1 108 ? 4.038 10.719 6.374 1.00 86.62 108 TYR A O 1
ATOM 860 N N . GLN A 1 109 ? 1.971 10.053 5.835 1.00 85.00 109 GLN A N 1
ATOM 861 C CA . GLN A 1 109 ? 1.416 11.406 5.778 1.00 85.00 109 GLN A CA 1
ATOM 862 C C . GLN A 1 109 ? 1.410 12.063 7.162 1.00 85.00 109 GLN A C 1
ATOM 864 O O . GLN A 1 109 ? 1.738 13.240 7.272 1.00 85.00 109 GLN A O 1
ATOM 869 N N . ILE A 1 110 ? 1.092 11.295 8.207 1.00 85.88 110 ILE A N 1
ATOM 870 C CA . ILE A 1 110 ? 1.115 11.751 9.601 1.00 85.88 110 ILE A CA 1
ATOM 871 C C . ILE A 1 110 ? 2.544 12.126 10.008 1.00 85.88 110 ILE A C 1
ATOM 873 O O . ILE A 1 110 ? 2.779 13.237 10.471 1.00 85.88 110 ILE A O 1
ATOM 877 N N . GLU A 1 111 ? 3.509 11.235 9.780 1.00 86.44 111 GLU A N 1
ATOM 878 C CA . GLU A 1 111 ? 4.923 11.478 10.083 1.00 86.44 111 GLU A CA 1
ATOM 879 C C . GLU A 1 111 ? 5.480 12.658 9.291 1.00 86.44 111 GLU A C 1
ATOM 881 O O . GLU A 1 111 ? 6.260 13.442 9.824 1.00 86.44 111 GLU A O 1
ATOM 886 N N . LYS A 1 112 ? 5.059 12.822 8.034 1.00 82.94 112 LYS A N 1
ATOM 887 C CA . LYS A 1 112 ? 5.420 13.979 7.219 1.00 82.94 112 LYS A CA 1
ATOM 888 C C . LYS A 1 112 ? 4.865 15.270 7.814 1.00 82.94 112 LYS A C 1
ATOM 890 O O . LYS A 1 112 ? 5.639 16.198 8.001 1.00 82.94 112 LYS A O 1
ATOM 895 N N . MET A 1 113 ? 3.569 15.329 8.127 1.00 81.19 113 MET A N 1
ATOM 896 C CA . MET A 1 113 ? 2.954 16.523 8.724 1.00 81.19 113 MET A CA 1
ATOM 897 C C . MET A 1 113 ? 3.575 16.869 10.081 1.00 81.19 113 MET A C 1
ATOM 899 O O . MET A 1 113 ? 3.784 18.039 10.391 1.00 81.19 113 MET A O 1
ATOM 903 N N . LEU A 1 114 ? 3.927 15.851 10.867 1.00 84.12 114 LEU A N 1
ATOM 904 C CA . LEU A 1 114 ? 4.621 16.031 12.133 1.00 84.12 114 LEU A CA 1
ATOM 905 C C . LEU A 1 114 ? 6.025 16.599 11.912 1.00 84.12 114 LEU A C 1
ATOM 907 O O . LEU A 1 114 ? 6.357 17.614 12.510 1.00 84.12 114 LEU A O 1
ATOM 911 N N . LYS A 1 115 ? 6.804 16.030 10.983 1.00 84.38 115 LYS A N 1
ATOM 912 C CA . LYS A 1 115 ? 8.123 16.560 10.605 1.00 84.38 115 LYS A CA 1
ATOM 913 C C . LYS A 1 115 ? 8.047 17.997 10.097 1.00 84.38 115 LYS A C 1
ATOM 915 O O . LYS A 1 115 ? 8.896 18.801 10.460 1.00 84.38 115 LYS A O 1
ATOM 920 N N . THR A 1 116 ? 7.040 18.342 9.295 1.00 80.94 116 THR A N 1
ATOM 921 C CA . THR A 1 116 ? 6.866 19.721 8.819 1.00 80.94 116 THR A CA 1
ATOM 922 C C . THR A 1 116 ? 6.494 20.675 9.943 1.00 80.94 116 THR A C 1
ATOM 924 O O . THR A 1 116 ? 7.009 21.784 9.974 1.00 80.94 116 THR A O 1
ATOM 927 N N . ALA A 1 117 ? 5.651 20.247 10.887 1.00 80.94 117 ALA A N 1
ATOM 928 C CA . ALA A 1 117 ? 5.274 21.068 12.032 1.00 80.94 117 ALA A CA 1
ATOM 929 C C . ALA A 1 117 ? 6.442 21.272 13.012 1.00 80.94 117 ALA A C 1
ATOM 931 O O . ALA A 1 117 ? 6.573 22.347 13.583 1.00 80.94 117 ALA A O 1
ATOM 932 N N . THR A 1 118 ? 7.302 20.263 13.199 1.00 83.75 118 THR A N 1
ATOM 933 C CA . THR A 1 118 ? 8.437 20.341 14.133 1.00 83.75 118 THR A CA 1
ATOM 934 C C . THR A 1 118 ? 9.686 20.975 13.529 1.00 83.75 118 THR A C 1
ATOM 936 O O . THR A 1 118 ? 10.433 21.633 14.241 1.00 83.75 118 THR A O 1
ATOM 939 N N . LEU A 1 119 ? 9.957 20.727 12.244 1.00 77.75 119 LEU A N 1
ATOM 940 C CA . LEU A 1 119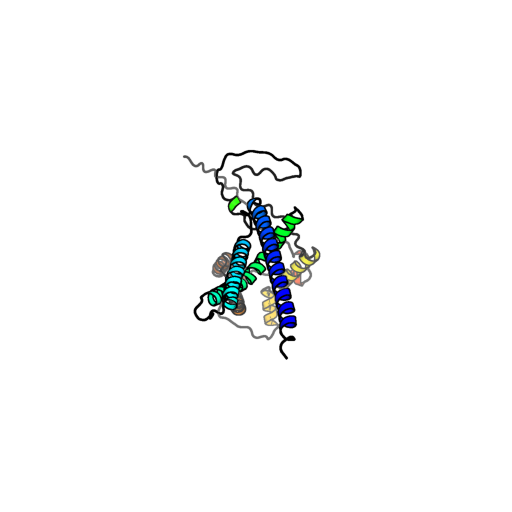 ? 11.222 21.078 11.587 1.00 77.75 119 LEU A CA 1
ATOM 941 C C . LEU A 1 119 ? 11.069 22.196 10.542 1.00 77.75 119 LEU A C 1
ATOM 943 O O . LEU A 1 119 ? 12.066 22.642 9.985 1.00 77.75 119 LEU A O 1
ATOM 947 N N . GLY A 1 120 ? 9.840 22.623 10.229 1.00 71.00 120 GLY A N 1
ATOM 948 C CA . GLY A 1 120 ? 9.556 23.733 9.311 1.00 71.00 120 GLY A CA 1
ATOM 949 C C . GLY A 1 120 ? 9.946 23.507 7.843 1.00 71.00 120 GLY A C 1
ATOM 950 O O . GLY A 1 120 ? 9.746 24.398 7.026 1.00 71.00 120 GLY A O 1
ATOM 951 N N . SER A 1 121 ? 10.489 22.340 7.473 1.00 62.44 121 SER A N 1
ATOM 952 C CA . SER A 1 121 ? 11.017 22.080 6.128 1.00 62.44 121 SER A CA 1
ATOM 953 C C . SER A 1 121 ? 10.525 20.756 5.543 1.00 62.44 121 SER A C 1
ATOM 955 O O . SER A 1 121 ? 10.429 19.734 6.224 1.00 62.44 121 SER A O 1
ATOM 957 N N . THR A 1 122 ? 10.210 20.776 4.245 1.00 62.09 122 THR A N 1
ATOM 958 C CA . THR A 1 122 ? 9.792 19.608 3.460 1.00 62.09 122 THR A CA 1
ATOM 959 C C . THR A 1 122 ? 10.940 19.135 2.551 1.00 62.09 122 THR A C 1
ATOM 961 O O . THR A 1 122 ? 11.295 19.830 1.600 1.00 62.09 122 THR A O 1
ATOM 964 N N . ASP A 1 123 ? 11.468 17.918 2.741 1.00 66.12 123 ASP A N 1
ATOM 965 C CA . ASP A 1 123 ? 12.586 17.334 1.957 1.00 66.12 123 ASP A CA 1
ATOM 966 C C . ASP A 1 123 ? 12.421 17.429 0.434 1.00 66.12 123 ASP A C 1
ATOM 968 O O . ASP A 1 123 ? 11.569 16.741 -0.111 1.00 66.12 123 ASP A O 1
ATOM 972 N N . LYS A 1 124 ? 13.228 18.211 -0.293 1.00 63.06 124 LYS A N 1
ATOM 973 C CA . LYS A 1 124 ? 13.046 18.490 -1.742 1.00 63.06 124 LYS A CA 1
ATOM 974 C C . LYS A 1 124 ? 12.807 17.251 -2.647 1.00 63.06 124 LYS A C 1
ATOM 976 O O . LYS A 1 124 ? 12.191 17.397 -3.696 1.00 63.06 124 LYS A O 1
ATOM 981 N N . ASN A 1 125 ? 13.193 16.044 -2.216 1.00 61.72 125 ASN A N 1
ATOM 982 C CA . ASN A 1 125 ? 13.073 14.768 -2.941 1.00 61.72 125 ASN A CA 1
ATOM 983 C C . ASN A 1 125 ? 11.941 13.830 -2.454 1.00 61.72 125 ASN A C 1
ATOM 985 O O . ASN A 1 125 ? 12.075 12.610 -2.505 1.00 61.72 125 ASN A O 1
ATOM 989 N N . ASP A 1 126 ? 10.831 14.357 -1.949 1.00 66.81 126 ASP A N 1
ATOM 990 C CA . ASP A 1 126 ? 9.733 13.536 -1.419 1.00 66.81 126 ASP A CA 1
ATOM 991 C C . ASP A 1 126 ? 8.814 12.963 -2.526 1.00 66.81 126 ASP A C 1
ATOM 993 O O . ASP A 1 126 ? 8.169 13.732 -3.251 1.00 66.81 126 ASP A O 1
ATOM 997 N N . PRO A 1 127 ? 8.662 11.623 -2.608 1.00 65.50 127 PRO A N 1
ATOM 998 C CA . PRO A 1 127 ? 7.840 10.942 -3.608 1.00 65.50 127 PRO A CA 1
ATOM 999 C C . PRO A 1 127 ? 6.379 11.409 -3.687 1.00 65.50 127 PRO A C 1
ATOM 1001 O O . PRO A 1 127 ? 5.751 11.339 -4.744 1.00 65.50 127 PRO A O 1
ATOM 1004 N N . SER A 1 128 ? 5.816 11.900 -2.580 1.00 65.38 128 SER A N 1
ATOM 1005 C CA . SER A 1 128 ? 4.417 12.335 -2.514 1.00 65.38 128 SER A CA 1
ATOM 1006 C C . SER A 1 128 ? 4.144 13.669 -3.219 1.00 65.38 128 SER A C 1
ATOM 1008 O O . SER A 1 128 ? 2.984 13.952 -3.520 1.00 65.38 128 SER A O 1
ATOM 1010 N N . ARG A 1 129 ? 5.182 14.463 -3.528 1.00 65.81 129 ARG A N 1
ATOM 1011 C CA . ARG A 1 129 ? 5.069 15.718 -4.304 1.00 65.81 129 ARG A CA 1
ATOM 1012 C C . ARG A 1 129 ? 4.961 15.488 -5.803 1.00 65.81 129 ARG A C 1
ATOM 1014 O O . ARG A 1 129 ? 4.469 16.356 -6.509 1.00 65.81 129 ARG A O 1
ATOM 1021 N N . PHE A 1 130 ? 5.368 14.315 -6.282 1.00 66.44 130 PHE A N 1
ATOM 1022 C CA . PHE A 1 130 ? 5.247 13.947 -7.694 1.00 66.44 130 PHE A CA 1
ATOM 1023 C C . PHE A 1 130 ? 3.844 13.451 -8.066 1.00 66.44 130 PHE A C 1
ATOM 1025 O O . PHE A 1 130 ? 3.613 13.028 -9.198 1.00 66.44 130 PHE A O 1
ATOM 1032 N N . ARG A 1 131 ? 2.889 13.485 -7.127 1.00 68.69 131 ARG A N 1
ATOM 1033 C CA . ARG A 1 131 ? 1.481 13.232 -7.435 1.00 68.69 131 ARG A CA 1
ATOM 1034 C C . ARG A 1 131 ? 0.967 14.381 -8.296 1.00 68.69 131 ARG A C 1
ATOM 1036 O O . ARG A 1 131 ? 1.229 15.544 -8.002 1.00 68.69 131 ARG A O 1
ATOM 1043 N N . ALA A 1 132 ? 0.234 14.048 -9.356 1.00 67.88 132 ALA A N 1
ATOM 1044 C CA . ALA A 1 132 ? -0.408 15.051 -10.193 1.00 67.88 132 ALA A CA 1
ATOM 1045 C C . ALA A 1 132 ? -1.295 15.949 -9.316 1.00 67.88 132 ALA A C 1
ATOM 1047 O O . ALA A 1 132 ? -2.121 15.436 -8.561 1.00 67.88 132 ALA A O 1
ATOM 1048 N N . ASN A 1 133 ? -1.100 17.266 -9.401 1.00 67.06 133 ASN A N 1
ATOM 1049 C CA . ASN A 1 133 ? -1.941 18.241 -8.720 1.00 67.06 133 ASN A CA 1
ATOM 1050 C C . ASN A 1 133 ? -3.053 18.697 -9.684 1.00 67.06 133 ASN A C 1
ATOM 1052 O O . ASN A 1 133 ? -2.790 19.560 -10.525 1.00 67.06 133 ASN A O 1
ATOM 1056 N N . PRO A 1 134 ? -4.275 18.138 -9.608 1.00 67.94 134 PRO A N 1
ATOM 1057 C CA . PRO A 1 134 ? -5.364 18.513 -10.508 1.00 67.94 134 PRO A CA 1
ATOM 1058 C C . PRO A 1 134 ? -5.824 19.965 -10.309 1.00 67.94 134 PRO A C 1
ATOM 1060 O O . PRO A 1 134 ? -6.327 20.560 -11.255 1.00 67.94 134 PRO A O 1
ATOM 1063 N N . ALA A 1 135 ? -5.578 20.573 -9.141 1.00 68.81 135 ALA A N 1
ATOM 1064 C CA . ALA A 1 135 ? -5.877 21.988 -8.896 1.00 68.81 135 ALA A CA 1
ATOM 1065 C C . ALA A 1 135 ? -4.954 22.939 -9.687 1.00 68.81 135 ALA A C 1
ATOM 1067 O O . ALA A 1 135 ? -5.303 24.082 -9.941 1.00 68.81 135 ALA A O 1
ATOM 1068 N N . SER A 1 136 ? -3.794 22.461 -10.159 1.00 66.44 136 SER A N 1
ATOM 1069 C CA . SER A 1 136 ? -2.961 23.212 -11.113 1.00 66.44 136 SER A CA 1
ATOM 1070 C C . SER A 1 136 ? -3.554 23.234 -12.531 1.00 66.44 136 SER A C 1
ATOM 1072 O O . SER A 1 136 ? -3.010 23.913 -13.402 1.00 66.44 136 SER A O 1
ATOM 1074 N N . MET A 1 137 ? -4.598 22.442 -12.790 1.00 60.41 137 MET A N 1
ATOM 1075 C CA . MET A 1 137 ? -5.271 22.346 -14.085 1.00 60.41 137 MET A CA 1
ATOM 1076 C C . MET A 1 137 ? -6.583 23.140 -14.114 1.00 60.41 137 MET A C 1
ATOM 1078 O O . MET A 1 137 ? -7.031 23.517 -15.196 1.00 60.41 137 MET A O 1
ATOM 1082 N N . SER A 1 138 ? -7.182 23.423 -12.952 1.00 55.50 138 SER A N 1
ATOM 1083 C CA . SER A 1 138 ? -8.299 24.359 -12.833 1.00 55.50 138 SER A CA 1
ATOM 1084 C C . SER A 1 138 ? -7.771 25.788 -12.948 1.00 55.50 138 SER A C 1
ATOM 1086 O O . SER A 1 138 ? -7.329 26.388 -11.973 1.00 55.50 138 SER A O 1
ATOM 1088 N N . LEU A 1 139 ? -7.801 26.324 -14.168 1.00 55.62 139 LEU A N 1
ATOM 1089 C CA . LEU A 1 139 ? -7.813 27.764 -14.422 1.00 55.62 139 LEU A CA 1
ATOM 1090 C C . LEU A 1 139 ? -9.170 28.308 -13.951 1.00 55.62 139 LEU A C 1
ATOM 1092 O O . LEU A 1 139 ? -10.033 28.602 -14.773 1.00 55.62 139 LEU A O 1
ATOM 1096 N N . GLU A 1 140 ? -9.399 28.358 -12.641 1.00 49.09 140 GLU A N 1
ATOM 1097 C CA . GLU A 1 140 ? -10.500 29.150 -12.105 1.00 49.09 140 GLU A CA 1
ATOM 1098 C C . GLU A 1 140 ? -10.003 30.581 -11.932 1.00 49.09 140 GLU A C 1
ATOM 1100 O O . GLU A 1 140 ? -9.113 30.883 -11.140 1.00 49.09 140 GLU A O 1
ATOM 1105 N N . THR A 1 141 ? -10.548 31.429 -12.794 1.00 43.97 141 THR A N 1
ATOM 1106 C CA . THR A 1 141 ? -10.493 32.881 -12.785 1.00 43.97 141 THR A CA 1
ATOM 1107 C C . THR A 1 141 ? -11.020 33.401 -11.448 1.00 43.97 141 THR A C 1
ATOM 1109 O O . THR A 1 141 ? -12.220 33.584 -11.298 1.00 43.97 141 THR A O 1
ATOM 1112 N N . ASN A 1 142 ? -10.138 33.624 -10.481 1.00 35.09 142 ASN A N 1
ATOM 1113 C CA . ASN A 1 142 ? -10.384 34.570 -9.398 1.00 35.09 142 ASN A CA 1
ATOM 1114 C C . ASN A 1 142 ? -9.265 35.608 -9.475 1.00 35.09 142 ASN A C 1
ATOM 1116 O O . ASN A 1 142 ? -8.126 35.355 -9.084 1.00 35.09 142 ASN A O 1
ATOM 1120 N N . GLU A 1 143 ? -9.594 36.719 -10.129 1.00 44.75 143 GLU A N 1
ATOM 1121 C CA . GLU A 1 143 ? -8.924 37.999 -9.924 1.00 44.75 143 GLU A CA 1
ATOM 1122 C C . GLU A 1 143 ? -9.335 38.509 -8.531 1.00 44.75 143 GLU A C 1
ATOM 1124 O O . GLU A 1 143 ? -10.469 38.278 -8.116 1.00 44.75 143 GLU A O 1
ATOM 1129 N N . ASP A 1 144 ? -8.396 39.175 -7.857 1.00 36.97 144 ASP A N 1
ATOM 1130 C CA . ASP A 1 144 ? -8.511 39.877 -6.566 1.00 36.97 144 ASP A CA 1
ATOM 1131 C C . ASP A 1 144 ? -8.216 39.054 -5.294 1.00 36.97 144 ASP A C 1
ATOM 1133 O O . ASP A 1 144 ? -9.068 38.368 -4.738 1.00 36.97 144 ASP A O 1
ATOM 1137 N N . GLU A 1 145 ? -6.969 39.133 -4.813 1.00 33.34 145 GLU A N 1
ATOM 1138 C CA . GLU A 1 145 ? -6.599 40.004 -3.676 1.00 33.34 145 GLU A CA 1
ATOM 1139 C C . GLU A 1 145 ? -5.081 39.915 -3.402 1.00 33.34 145 GLU A C 1
ATOM 1141 O O . GLU A 1 145 ? -4.498 38.833 -3.292 1.00 33.34 145 GLU A O 1
ATOM 1146 N N . GLU A 1 146 ? -4.437 41.084 -3.361 1.00 35.97 146 GLU A N 1
ATOM 1147 C CA . GLU A 1 146 ? -3.036 41.290 -2.983 1.00 35.97 146 GLU A CA 1
ATOM 1148 C C . GLU A 1 146 ? -2.859 41.204 -1.457 1.00 35.97 146 GLU A C 1
ATOM 1150 O O . GLU A 1 146 ? -3.718 41.687 -0.730 1.00 35.97 146 GLU A O 1
ATOM 1155 N N . GLU A 1 147 ? -1.735 40.660 -0.974 1.00 31.62 147 GLU A N 1
ATOM 1156 C CA . GLU A 1 147 ? -0.782 41.404 -0.126 1.00 31.62 147 GLU A CA 1
ATOM 1157 C C . GLU A 1 147 ? 0.460 40.567 0.238 1.00 31.62 147 GLU A C 1
ATOM 1159 O O . GLU A 1 147 ? 0.443 39.336 0.287 1.00 31.62 147 GLU A O 1
ATOM 1164 N N . ASP A 1 148 ? 1.551 41.307 0.423 1.00 30.98 148 ASP A N 1
ATOM 1165 C CA . ASP A 1 148 ? 2.954 40.935 0.587 1.00 30.98 148 ASP A CA 1
ATOM 1166 C C . ASP A 1 148 ? 3.283 39.967 1.740 1.00 30.98 148 ASP A C 1
ATOM 1168 O O . ASP A 1 148 ? 2.795 40.120 2.856 1.00 30.98 148 ASP A O 1
ATOM 1172 N N . ASP A 1 149 ? 4.277 39.095 1.520 1.00 28.77 149 ASP A N 1
ATOM 1173 C CA . ASP A 1 149 ? 5.456 39.095 2.399 1.00 28.77 149 ASP A CA 1
ATOM 1174 C C . ASP A 1 149 ? 6.700 38.564 1.667 1.00 28.77 149 ASP A C 1
ATOM 1176 O O . ASP A 1 149 ? 6.676 37.559 0.946 1.00 28.77 149 ASP A O 1
ATOM 1180 N N . ALA A 1 150 ? 7.795 39.291 1.839 1.00 32.88 150 ALA A N 1
ATOM 1181 C CA . ALA A 1 150 ? 9.088 39.062 1.229 1.00 32.88 150 ALA A CA 1
ATOM 1182 C C . ALA A 1 150 ? 9.935 38.116 2.099 1.00 32.88 150 ALA A C 1
ATOM 1184 O O . ALA A 1 150 ? 9.985 38.277 3.310 1.00 32.88 150 ALA A O 1
ATOM 1185 N N . ASP A 1 151 ? 10.661 37.174 1.487 1.00 30.11 151 ASP A N 1
ATOM 1186 C CA . ASP A 1 151 ? 12.136 37.202 1.463 1.00 30.11 151 ASP A CA 1
ATOM 1187 C C . ASP A 1 151 ? 12.752 35.908 0.873 1.00 30.11 151 ASP A C 1
ATOM 1189 O O . ASP A 1 151 ? 12.466 34.788 1.287 1.00 30.11 151 ASP A O 1
ATOM 1193 N N . SER A 1 152 ? 13.624 36.146 -0.113 1.00 32.94 152 SER A N 1
ATOM 1194 C CA . SER A 1 152 ? 14.81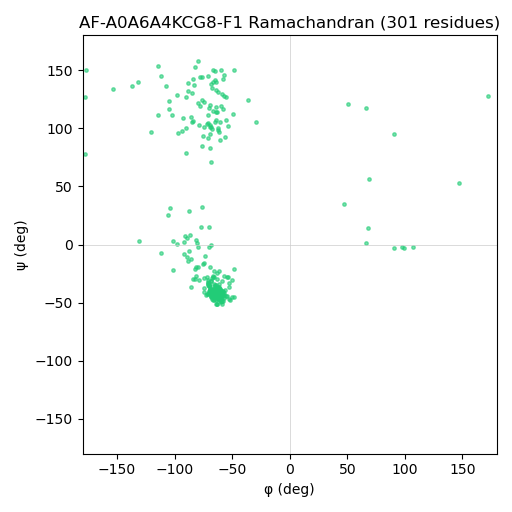6 35.409 -0.571 1.00 32.94 152 SER A CA 1
ATOM 1195 C C . SER A 1 152 ? 14.807 33.894 -0.879 1.00 32.94 152 SER A C 1
ATOM 1197 O O . SER A 1 152 ? 14.692 33.047 0.005 1.00 32.94 152 SER A O 1
ATOM 1199 N N . GLY A 1 153 ? 15.161 33.545 -2.134 1.00 29.09 153 GLY A N 1
ATOM 1200 C CA . GLY A 1 153 ? 15.921 32.305 -2.392 1.00 29.09 153 GLY A CA 1
ATOM 1201 C C . GLY A 1 153 ? 15.713 31.507 -3.692 1.00 29.09 153 GLY A C 1
ATOM 1202 O O . GLY A 1 153 ? 15.534 30.298 -3.613 1.00 29.09 153 GLY A O 1
ATOM 1203 N N . GLU A 1 154 ? 15.820 32.161 -4.852 1.00 35.03 154 GLU A N 1
ATOM 1204 C CA . GLU A 1 154 ? 16.255 31.633 -6.170 1.00 35.03 154 GLU A CA 1
ATOM 1205 C C . GLU A 1 154 ? 15.446 30.582 -6.983 1.00 35.03 154 GLU A C 1
ATOM 1207 O O . GLU A 1 154 ? 15.349 29.395 -6.679 1.00 35.03 154 GLU A O 1
ATOM 1212 N N . ASP A 1 155 ? 15.044 31.090 -8.160 1.00 36.09 155 ASP A N 1
ATOM 1213 C CA . ASP A 1 155 ? 14.747 30.469 -9.462 1.00 36.09 155 ASP A CA 1
ATOM 1214 C C . ASP A 1 155 ? 13.512 29.571 -9.609 1.00 36.09 155 ASP A C 1
ATOM 1216 O O . ASP A 1 155 ? 13.568 28.455 -10.130 1.00 36.09 155 ASP A O 1
ATOM 1220 N N . ASP A 1 156 ? 12.346 30.128 -9.272 1.00 39.91 156 ASP A N 1
ATOM 1221 C CA . ASP A 1 156 ? 11.098 29.727 -9.920 1.00 39.91 156 ASP A CA 1
ATOM 1222 C C . ASP A 1 156 ? 10.778 30.731 -11.037 1.00 39.91 156 ASP A C 1
ATOM 1224 O O . ASP A 1 156 ? 10.259 31.831 -10.827 1.00 39.91 156 ASP A O 1
ATOM 1228 N N . SER A 1 157 ? 11.166 30.379 -12.264 1.00 47.16 157 SER A N 1
ATOM 1229 C CA . SER A 1 157 ? 10.852 31.155 -13.458 1.00 47.16 157 SER A CA 1
ATOM 1230 C C . SER A 1 157 ? 9.336 31.360 -13.546 1.00 47.16 157 SER A C 1
ATOM 1232 O O . SER A 1 157 ? 8.600 30.419 -13.855 1.00 47.16 157 SER A O 1
ATOM 1234 N N . LYS A 1 158 ? 8.895 32.594 -13.270 1.00 48.91 158 LYS A N 1
ATOM 1235 C CA . LYS A 1 158 ? 7.521 33.110 -13.357 1.00 48.91 158 LYS A CA 1
ATOM 1236 C C . LYS A 1 158 ? 6.708 32.379 -14.434 1.00 48.91 158 LYS A C 1
ATOM 1238 O O . LYS A 1 158 ? 6.902 32.602 -15.634 1.00 48.91 158 LYS A O 1
ATOM 1243 N N . LYS A 1 159 ? 5.797 31.495 -14.012 1.00 55.47 159 LYS A N 1
ATOM 1244 C CA . LYS A 1 159 ? 4.831 30.844 -14.906 1.00 55.47 159 LYS A CA 1
ATOM 1245 C C . LYS A 1 159 ? 3.920 31.931 -15.462 1.00 55.47 159 LYS A C 1
ATOM 1247 O O . LYS A 1 159 ? 3.102 32.489 -14.743 1.00 55.47 159 LYS A O 1
ATOM 1252 N N . LYS A 1 160 ? 4.089 32.261 -16.742 1.00 59.47 160 LYS A N 1
ATOM 1253 C CA . LYS A 1 160 ? 3.165 33.159 -17.439 1.00 59.47 160 LYS A CA 1
ATOM 1254 C C . LYS A 1 160 ? 1.777 32.501 -17.455 1.00 59.47 160 LYS A C 1
ATOM 1256 O O . LYS A 1 160 ? 1.704 31.326 -17.835 1.00 59.47 160 LYS A O 1
ATOM 1261 N N . PRO A 1 161 ? 0.697 33.209 -17.084 1.00 57.50 161 PRO A N 1
ATOM 1262 C CA . PRO A 1 161 ? -0.646 32.650 -17.184 1.00 57.50 161 PRO A CA 1
ATOM 1263 C C . PRO A 1 161 ? -0.931 32.277 -18.650 1.00 57.50 161 PRO A C 1
ATOM 1265 O O . PRO A 1 161 ? -0.663 33.057 -19.564 1.00 57.50 161 PRO A O 1
ATOM 1268 N N . GLY A 1 162 ? -1.403 31.046 -18.884 1.00 64.44 162 GLY A N 1
ATOM 1269 C CA . GLY A 1 162 ? -1.823 30.554 -20.207 1.00 64.44 162 GLY A CA 1
ATOM 1270 C C . GLY A 1 162 ? -0.821 29.695 -20.995 1.00 64.44 162 GLY A C 1
ATOM 1271 O O . GLY A 1 162 ? -1.175 29.201 -22.065 1.00 64.44 162 GLY A O 1
ATOM 1272 N N . ILE A 1 163 ? 0.402 29.460 -20.502 1.00 73.62 163 ILE A N 1
ATOM 1273 C CA . ILE A 1 163 ? 1.381 28.590 -21.184 1.00 73.62 163 ILE A CA 1
ATOM 1274 C C . ILE A 1 163 ? 1.644 27.346 -20.333 1.00 73.62 163 ILE A C 1
ATOM 1276 O O . ILE A 1 163 ? 2.266 27.422 -19.275 1.00 73.62 163 ILE A O 1
ATOM 1280 N N . TYR A 1 164 ? 1.194 26.184 -20.814 1.00 77.12 164 TYR A N 1
ATOM 1281 C CA . TYR A 1 164 ? 1.514 24.898 -20.195 1.00 77.12 164 TYR A CA 1
ATOM 1282 C C . TYR A 1 164 ? 3.024 24.641 -20.267 1.00 77.12 164 TYR A C 1
ATOM 1284 O O . TYR A 1 164 ? 3.584 24.463 -21.352 1.00 77.12 164 TYR A O 1
ATOM 1292 N N . VAL A 1 165 ? 3.676 24.607 -19.102 1.00 76.56 165 VAL A N 1
ATOM 1293 C CA . VAL A 1 165 ? 5.083 24.223 -18.958 1.00 76.56 165 VAL A CA 1
ATOM 1294 C C . VAL A 1 165 ? 5.126 22.791 -18.419 1.00 76.56 165 VAL A C 1
ATOM 1296 O O . VAL A 1 165 ? 4.738 22.570 -17.270 1.00 76.56 165 VAL A O 1
ATOM 1299 N N . PRO A 1 166 ? 5.578 21.806 -19.217 1.00 78.56 166 PRO A N 1
ATOM 1300 C CA . PRO A 1 166 ? 5.745 20.441 -18.744 1.00 78.56 166 PRO A CA 1
ATOM 1301 C C . PRO A 1 166 ? 6.696 20.400 -17.540 1.00 78.56 166 PRO A C 1
ATOM 1303 O O . PRO A 1 166 ? 7.698 21.123 -17.539 1.00 78.56 166 PRO A O 1
ATOM 1306 N N . PRO A 1 167 ? 6.436 19.544 -16.538 1.00 73.81 167 PRO A N 1
ATOM 1307 C CA . PRO A 1 167 ? 7.340 19.383 -15.408 1.00 73.81 167 PRO A CA 1
ATOM 1308 C C . PRO A 1 167 ? 8.731 18.981 -15.909 1.00 73.81 167 PRO A C 1
ATOM 1310 O O . PRO A 1 167 ? 8.878 18.038 -16.692 1.00 73.81 167 PRO A O 1
ATOM 1313 N N . LYS A 1 168 ? 9.758 19.718 -15.470 1.00 75.31 168 LYS A N 1
ATOM 1314 C CA . LYS A 1 168 ? 11.155 19.406 -15.783 1.00 75.31 168 LYS A CA 1
ATOM 1315 C C . LYS A 1 168 ? 11.522 18.116 -15.044 1.00 75.31 168 LYS A C 1
ATOM 1317 O O . LYS A 1 168 ? 11.750 18.134 -13.839 1.00 75.31 168 LYS A O 1
ATOM 1322 N N . LEU A 1 169 ? 11.536 16.993 -15.759 1.00 67.56 169 LEU A N 1
ATOM 1323 C CA . LEU A 1 169 ? 12.060 15.729 -15.245 1.00 67.56 169 LEU A CA 1
ATOM 1324 C C . LEU A 1 169 ? 13.557 15.919 -14.978 1.00 67.56 169 LEU A C 1
ATOM 1326 O O . LEU A 1 169 ? 14.326 16.155 -15.912 1.00 67.56 169 LEU A O 1
ATOM 1330 N N . SER A 1 170 ? 13.966 15.854 -13.712 1.00 67.75 170 SER A N 1
ATOM 1331 C CA . SER A 1 170 ? 15.381 15.783 -13.365 1.00 67.75 170 SER A CA 1
ATOM 1332 C C . SER A 1 170 ? 15.954 14.474 -13.905 1.00 67.75 170 SER A C 1
ATOM 1334 O O . SER A 1 170 ? 15.294 13.431 -13.893 1.00 67.75 170 SER A O 1
ATOM 1336 N N . ALA A 1 171 ? 17.174 14.529 -14.438 1.00 69.00 171 ALA A N 1
ATOM 1337 C CA . ALA A 1 171 ? 17.858 13.331 -14.893 1.00 69.00 171 ALA A CA 1
ATOM 1338 C C . ALA A 1 171 ? 18.124 12.434 -13.678 1.00 69.00 171 ALA A C 1
ATOM 1340 O O . ALA A 1 171 ? 18.988 12.724 -12.854 1.00 69.00 171 ALA A O 1
ATOM 1341 N N . VAL A 1 172 ? 17.356 11.352 -13.560 1.00 71.19 172 VAL A N 1
ATOM 1342 C CA . VAL A 1 172 ? 17.671 10.264 -12.637 1.00 71.19 172 VAL A CA 1
ATOM 1343 C C . VAL A 1 172 ? 18.905 9.568 -13.202 1.00 71.19 172 VAL A C 1
ATOM 1345 O O . VAL A 1 172 ? 18.863 9.057 -14.324 1.00 71.19 172 VAL A O 1
ATOM 1348 N N . HIS A 1 173 ? 20.010 9.587 -12.457 1.00 52.78 173 HIS A N 1
ATOM 1349 C CA . HIS A 1 173 ? 21.180 8.784 -12.793 1.00 52.78 173 HIS A CA 1
ATOM 1350 C C . HIS A 1 173 ? 20.759 7.312 -12.834 1.00 52.78 173 HIS A C 1
ATOM 1352 O O . HIS A 1 173 ? 20.274 6.755 -11.853 1.00 52.78 173 HIS A O 1
ATOM 1358 N N . TYR A 1 174 ? 20.876 6.710 -14.015 1.00 66.56 174 TYR A N 1
ATOM 1359 C CA . TYR A 1 174 ? 20.716 5.278 -14.192 1.00 66.56 174 TYR A CA 1
ATOM 1360 C C . TYR A 1 174 ? 22.067 4.634 -13.887 1.00 66.56 174 TYR A C 1
ATOM 1362 O O . TYR A 1 174 ? 22.984 4.720 -14.700 1.00 66.56 174 TYR A O 1
ATOM 1370 N N . ASP A 1 175 ? 22.192 3.983 -12.732 1.00 55.69 175 ASP A N 1
ATOM 1371 C CA . ASP A 1 175 ? 23.422 3.281 -12.326 1.00 55.69 175 ASP A CA 1
ATOM 1372 C C . ASP A 1 175 ? 23.714 2.028 -13.176 1.00 55.69 175 ASP A C 1
ATOM 1374 O O . ASP A 1 175 ? 24.719 1.351 -12.984 1.00 55.69 175 ASP A O 1
ATOM 1378 N N . GLY A 1 176 ? 22.855 1.705 -14.147 1.00 58.25 176 GLY A N 1
ATOM 1379 C CA . GLY A 1 176 ? 23.028 0.576 -15.062 1.00 58.25 176 GLY A CA 1
ATOM 1380 C C . GLY A 1 176 ? 23.844 0.897 -16.317 1.00 58.25 176 GLY A C 1
ATOM 1381 O O . GLY A 1 176 ? 23.608 0.301 -17.374 1.00 58.25 176 GLY A O 1
ATOM 1382 N N . ASP A 1 177 ? 24.774 1.848 -16.250 1.00 57.53 177 ASP A N 1
ATOM 1383 C CA . ASP A 1 177 ? 25.700 2.086 -17.350 1.00 57.53 177 ASP A CA 1
ATOM 1384 C C . ASP A 1 177 ? 26.788 1.003 -17.360 1.00 57.53 177 ASP A C 1
ATOM 1386 O O . ASP A 1 177 ? 27.896 1.195 -16.865 1.00 57.53 177 ASP A O 1
ATOM 1390 N N . ASP A 1 178 ? 26.455 -0.126 -18.007 1.00 61.69 178 ASP A N 1
ATOM 1391 C CA . ASP A 1 178 ? 27.422 -1.033 -18.636 1.00 61.69 178 ASP A CA 1
ATOM 1392 C C . ASP A 1 178 ? 28.554 -0.162 -19.224 1.00 61.69 178 ASP A C 1
ATOM 1394 O O . ASP A 1 178 ? 28.286 0.737 -20.042 1.00 61.69 178 ASP A O 1
ATOM 1398 N N . SER A 1 179 ? 29.809 -0.415 -18.843 1.00 78.62 179 SER A N 1
ATOM 1399 C CA . SER A 1 179 ? 30.976 0.314 -19.351 1.00 78.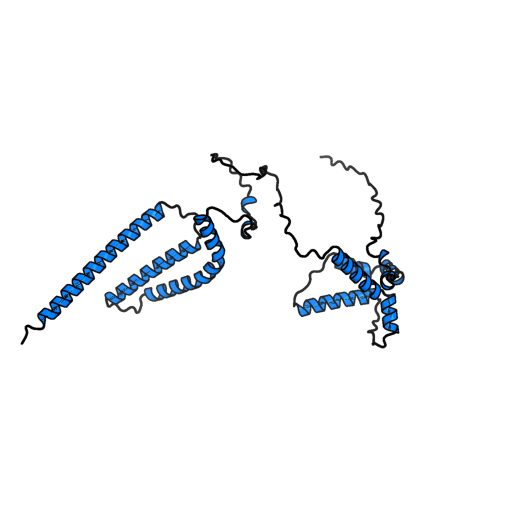62 179 SER A CA 1
ATOM 1400 C C . SER A 1 179 ? 30.920 0.404 -20.881 1.00 78.62 179 SER A C 1
ATOM 1402 O O . SER A 1 179 ? 30.426 -0.497 -21.566 1.00 78.62 179 SER A O 1
ATOM 1404 N N . ARG A 1 180 ? 31.475 1.464 -21.488 1.00 77.50 180 ARG A N 1
ATOM 1405 C CA . ARG A 1 180 ? 31.563 1.572 -22.962 1.00 77.50 180 ARG A CA 1
ATOM 1406 C C . ARG A 1 180 ? 32.160 0.301 -23.589 1.00 77.50 180 ARG A C 1
ATOM 1408 O O . ARG A 1 180 ? 31.796 -0.061 -24.710 1.00 77.50 180 ARG A O 1
ATOM 1415 N N . ALA A 1 181 ? 33.047 -0.376 -22.859 1.00 79.50 181 ALA A N 1
ATOM 1416 C CA . ALA A 1 181 ? 33.601 -1.674 -23.222 1.00 79.50 181 ALA A CA 1
ATOM 1417 C C . ALA A 1 181 ? 32.564 -2.813 -23.160 1.00 79.50 181 ALA A C 1
ATOM 1419 O O . ALA A 1 181 ? 32.473 -3.600 -24.099 1.00 79.50 181 ALA A O 1
ATOM 1420 N N . GLU A 1 182 ? 31.747 -2.884 -22.113 1.00 82.00 182 GLU A N 1
ATOM 1421 C CA . GLU A 1 182 ? 30.685 -3.888 -21.940 1.00 82.00 182 GLU A CA 1
ATOM 1422 C C . GLU A 1 182 ? 29.576 -3.726 -22.977 1.00 82.00 182 GLU A C 1
ATOM 1424 O O . GLU A 1 182 ? 29.173 -4.699 -23.615 1.00 82.00 182 GLU A O 1
ATOM 1429 N N . ARG A 1 183 ? 29.180 -2.484 -23.278 1.00 80.88 183 ARG A N 1
ATOM 1430 C CA . ARG A 1 183 ? 28.254 -2.188 -24.382 1.00 80.88 183 ARG A CA 1
ATOM 1431 C C . ARG A 1 183 ? 28.786 -2.706 -25.717 1.00 80.88 183 ARG A C 1
ATOM 1433 O O . ARG A 1 183 ? 28.034 -3.301 -26.486 1.00 80.88 183 ARG A O 1
ATOM 1440 N N . ARG A 1 184 ? 30.082 -2.517 -26.000 1.00 83.12 184 ARG A N 1
ATOM 1441 C CA . ARG A 1 184 ? 30.724 -3.046 -27.218 1.00 83.12 184 ARG A CA 1
ATOM 1442 C C . ARG A 1 184 ? 30.756 -4.573 -27.226 1.00 83.12 184 ARG A C 1
ATOM 1444 O O . ARG A 1 184 ? 30.387 -5.159 -28.240 1.00 83.12 184 ARG A O 1
ATOM 1451 N N . LYS A 1 185 ? 31.117 -5.209 -26.107 1.00 85.25 185 LYS A N 1
ATOM 1452 C CA . LYS A 1 185 ? 31.089 -6.674 -25.960 1.00 85.25 185 LYS A CA 1
ATOM 1453 C C . LYS A 1 185 ? 29.692 -7.236 -26.232 1.00 85.25 185 LYS A C 1
ATOM 1455 O O . LYS A 1 185 ? 29.565 -8.139 -27.047 1.00 85.25 185 LYS A O 1
ATOM 1460 N N . LYS A 1 186 ? 28.644 -6.630 -25.670 1.00 86.50 186 LYS A N 1
ATOM 1461 C CA . LYS A 1 186 ? 27.238 -7.022 -25.877 1.00 86.50 186 LYS A CA 1
ATOM 1462 C C . LYS A 1 186 ? 26.786 -6.882 -27.331 1.00 86.50 186 LYS A C 1
ATOM 1464 O O . LYS A 1 186 ? 26.011 -7.695 -27.832 1.00 86.50 186 LYS A O 1
ATOM 1469 N N . ILE A 1 187 ? 27.263 -5.852 -28.036 1.00 87.19 187 ILE A N 1
ATOM 1470 C CA . ILE A 1 187 ? 26.988 -5.680 -29.470 1.00 87.19 187 ILE A CA 1
ATOM 1471 C C . ILE A 1 187 ? 27.690 -6.775 -30.281 1.00 87.19 187 ILE A C 1
ATOM 1473 O O . ILE A 1 187 ? 27.056 -7.366 -31.154 1.00 87.19 187 ILE A O 1
ATOM 1477 N N . ILE A 1 188 ? 28.959 -7.068 -29.979 1.00 86.94 188 ILE A N 1
ATOM 1478 C CA . ILE A 1 188 ? 29.730 -8.134 -30.635 1.00 86.94 188 ILE A CA 1
ATOM 1479 C C . ILE A 1 188 ? 29.090 -9.501 -30.377 1.00 86.94 188 ILE A C 1
ATOM 1481 O O . ILE A 1 188 ? 28.897 -10.270 -31.310 1.00 86.94 188 ILE A O 1
ATOM 1485 N N . GLU A 1 189 ? 28.698 -9.790 -29.139 1.00 87.94 189 GLU A N 1
ATOM 1486 C CA . GLU A 1 189 ? 28.033 -11.038 -28.760 1.00 87.94 189 GLU A CA 1
ATOM 1487 C C . GLU A 1 189 ? 26.694 -11.207 -29.491 1.00 87.94 189 GLU A C 1
ATOM 1489 O O . GLU A 1 189 ? 26.426 -12.257 -30.075 1.00 87.94 189 GLU A O 1
ATOM 1494 N N . ARG A 1 190 ? 25.877 -10.147 -29.557 1.00 88.19 190 ARG A N 1
ATOM 1495 C CA . ARG A 1 190 ? 24.629 -10.156 -30.330 1.00 88.19 190 ARG A CA 1
ATOM 1496 C C . ARG A 1 190 ? 24.885 -10.399 -31.818 1.00 88.19 190 ARG A C 1
ATOM 1498 O O . ARG A 1 190 ? 24.103 -11.099 -32.456 1.00 88.19 190 ARG A O 1
ATOM 1505 N N . ALA A 1 191 ? 25.950 -9.819 -32.367 1.00 86.81 191 ALA A N 1
ATOM 1506 C CA . ALA A 1 191 ? 26.323 -9.988 -33.765 1.00 86.81 191 ALA A CA 1
ATOM 1507 C C . ALA A 1 191 ? 26.841 -11.414 -34.047 1.00 86.81 191 ALA A C 1
ATOM 1509 O O . ALA A 1 191 ? 26.421 -12.019 -35.028 1.00 86.81 191 ALA A O 1
ATOM 1510 N N . ARG A 1 192 ? 27.633 -11.998 -33.136 1.00 88.25 192 ARG A N 1
ATOM 1511 C CA . ARG A 1 192 ? 28.047 -13.414 -33.168 1.00 88.25 192 ARG A CA 1
ATOM 1512 C C . ARG A 1 192 ? 26.851 -14.358 -33.117 1.00 88.25 192 ARG A C 1
ATOM 1514 O O . ARG A 1 192 ? 26.734 -15.237 -33.962 1.00 88.25 192 ARG A O 1
ATOM 1521 N N . LYS A 1 193 ? 25.931 -14.151 -32.169 1.00 89.12 193 LYS A N 1
ATOM 1522 C CA . LYS A 1 193 ? 24.711 -14.963 -32.046 1.00 89.12 193 LYS A CA 1
ATOM 1523 C C . LYS A 1 193 ? 23.860 -14.889 -33.310 1.00 89.12 193 LYS A C 1
ATOM 1525 O O . LYS A 1 193 ? 23.324 -15.901 -33.734 1.00 89.12 193 LYS A O 1
ATOM 1530 N N . ARG A 1 194 ? 23.762 -13.705 -33.917 1.00 85.81 194 ARG A N 1
ATOM 1531 C CA . ARG A 1 194 ? 23.071 -13.517 -35.192 1.00 85.81 194 ARG A CA 1
ATOM 1532 C C . ARG A 1 194 ? 23.757 -14.273 -36.332 1.00 85.81 194 ARG A C 1
ATOM 1534 O O . ARG A 1 194 ? 23.072 -14.997 -37.033 1.00 85.81 194 ARG A O 1
ATOM 1541 N N . ALA A 1 195 ? 25.078 -14.160 -36.468 1.00 87.75 195 ALA A N 1
ATOM 1542 C CA . ALA A 1 195 ? 25.835 -14.885 -37.490 1.00 87.75 195 ALA A CA 1
ATOM 1543 C C . ALA A 1 195 ? 25.675 -16.411 -37.353 1.00 87.75 195 ALA A C 1
ATOM 1545 O O . ALA A 1 195 ? 25.471 -17.096 -38.349 1.00 87.75 195 ALA A O 1
ATOM 1546 N N . LEU A 1 196 ? 25.672 -16.938 -36.123 1.00 88.19 196 LEU A N 1
ATOM 1547 C CA . LEU A 1 196 ? 25.385 -18.354 -35.843 1.00 88.19 196 LEU A CA 1
ATOM 1548 C C . LEU A 1 196 ? 23.934 -18.757 -36.153 1.00 88.19 196 LEU A C 1
ATOM 1550 O O . LEU A 1 196 ? 23.670 -19.920 -36.426 1.00 88.19 196 LEU A O 1
ATOM 1554 N N . GLN A 1 197 ? 22.996 -17.810 -36.088 1.00 86.06 197 GLN A N 1
ATOM 1555 C CA . GLN A 1 197 ? 21.584 -17.991 -36.446 1.00 86.06 197 GLN A CA 1
ATOM 1556 C C . GLN A 1 197 ? 21.292 -17.659 -37.918 1.00 86.06 197 GLN A C 1
ATOM 1558 O O . GLN A 1 197 ? 20.125 -17.588 -38.304 1.00 86.06 197 GLN A O 1
ATOM 1563 N N . SER A 1 198 ? 22.320 -17.407 -38.731 1.00 87.19 198 SER A N 1
ATOM 1564 C CA . SER A 1 198 ? 22.142 -17.215 -40.169 1.00 87.19 198 SER A CA 1
ATOM 1565 C C . SER A 1 198 ? 21.672 -18.516 -40.828 1.00 87.19 198 SER A C 1
ATOM 1567 O O . SER A 1 198 ? 22.027 -19.597 -40.359 1.00 87.19 198 SER A O 1
ATOM 1569 N N . SER A 1 199 ? 20.898 -18.411 -41.918 1.00 84.81 199 SER A N 1
ATOM 1570 C CA . SER A 1 199 ? 20.343 -19.580 -42.629 1.00 84.81 199 SER A CA 1
ATOM 1571 C C . SER A 1 199 ? 21.435 -20.580 -42.997 1.00 84.81 199 SER A C 1
ATOM 1573 O O . SER A 1 199 ? 21.342 -21.744 -42.642 1.00 84.81 199 SER A O 1
ATOM 1575 N N . VAL A 1 200 ? 22.543 -20.085 -43.564 1.00 86.38 200 VAL A N 1
ATOM 1576 C CA . VAL A 1 200 ? 23.693 -20.906 -43.972 1.00 86.38 200 VAL A CA 1
ATOM 1577 C C . VAL A 1 200 ? 24.291 -21.682 -42.795 1.00 86.38 200 VAL A C 1
ATOM 1579 O O . VAL A 1 200 ? 24.565 -22.870 -42.911 1.00 86.38 200 VAL A O 1
ATOM 1582 N N . MET A 1 201 ? 24.498 -21.036 -41.643 1.00 88.44 201 MET A N 1
ATOM 1583 C CA . MET A 1 201 ? 25.062 -21.716 -40.469 1.00 88.44 201 MET A CA 1
ATOM 1584 C C . MET A 1 201 ? 24.070 -22.696 -39.839 1.00 88.44 201 MET A C 1
ATOM 1586 O O . MET A 1 201 ? 24.485 -23.712 -39.286 1.00 88.44 201 MET A O 1
ATOM 1590 N N . GLN A 1 202 ? 22.770 -22.400 -39.906 1.00 86.88 202 GLN A N 1
ATOM 1591 C CA . GLN A 1 202 ? 21.733 -23.296 -39.411 1.00 86.88 202 GLN A CA 1
ATOM 1592 C C . GLN A 1 202 ? 21.594 -24.539 -40.302 1.00 86.88 202 GLN A C 1
ATOM 1594 O O . GLN A 1 202 ? 21.535 -25.636 -39.764 1.00 86.88 202 GLN A O 1
ATOM 1599 N N . GLU A 1 203 ? 21.624 -24.381 -41.625 1.00 86.69 203 GLU A N 1
ATOM 1600 C CA . GLU A 1 203 ? 21.605 -25.485 -42.595 1.00 86.69 203 GLU A CA 1
ATOM 1601 C C . GLU A 1 203 ? 22.837 -26.384 -42.438 1.00 86.69 203 GLU A C 1
ATOM 1603 O O . GLU A 1 203 ? 22.696 -27.595 -42.303 1.00 86.69 203 GLU A O 1
ATOM 1608 N N . LEU A 1 204 ? 24.039 -25.799 -42.322 1.00 89.25 204 LEU A N 1
ATOM 1609 C CA . LEU A 1 204 ? 25.253 -26.565 -42.012 1.00 89.25 204 LEU A CA 1
ATOM 1610 C C . LEU A 1 204 ? 25.114 -27.313 -40.682 1.00 89.25 204 LEU A C 1
ATOM 1612 O O . LEU A 1 204 ? 25.478 -28.477 -40.568 1.00 89.25 204 LEU A O 1
ATOM 1616 N N . LYS A 1 205 ? 24.568 -26.668 -39.649 1.00 90.25 205 LYS A N 1
ATOM 1617 C CA . LYS A 1 205 ? 24.344 -27.328 -38.361 1.00 90.25 205 LYS A CA 1
ATOM 1618 C C . LYS A 1 205 ? 23.376 -28.512 -38.487 1.00 90.25 205 LYS A C 1
ATOM 1620 O O . LYS A 1 205 ? 23.590 -29.514 -37.815 1.00 90.25 205 LYS A O 1
ATOM 1625 N N . GLU A 1 206 ? 22.322 -28.376 -39.286 1.00 88.25 206 GLU A N 1
ATOM 1626 C CA . GLU A 1 206 ? 21.338 -29.432 -39.543 1.00 88.25 206 GLU A CA 1
ATOM 1627 C C . GLU A 1 206 ? 21.939 -30.597 -40.348 1.00 88.25 206 GLU A C 1
ATOM 1629 O O . GLU A 1 206 ? 21.560 -31.736 -40.114 1.00 88.25 206 GLU A O 1
ATOM 1634 N N . GLU A 1 207 ? 22.917 -30.347 -41.224 1.00 89.56 207 GLU A N 1
ATOM 1635 C CA . GLU A 1 207 ? 23.627 -31.396 -41.974 1.00 89.56 207 GLU A CA 1
ATOM 1636 C C . GLU A 1 207 ? 24.621 -32.187 -41.105 1.00 89.56 207 GLU A C 1
ATOM 1638 O O . GLU A 1 207 ? 24.719 -33.407 -41.214 1.00 89.56 207 GLU A O 1
ATOM 1643 N N . TYR A 1 208 ? 25.360 -31.505 -40.222 1.00 92.50 208 TYR A N 1
ATOM 1644 C CA . TYR A 1 208 ? 26.371 -32.146 -39.369 1.00 92.50 208 TYR A CA 1
ATOM 1645 C C . TYR A 1 208 ? 25.794 -32.817 -38.113 1.00 92.50 208 TYR A C 1
ATOM 1647 O O . TYR A 1 208 ? 26.478 -33.630 -37.489 1.00 92.50 208 TYR A O 1
ATOM 1655 N N . LEU A 1 209 ? 24.577 -32.458 -37.695 1.00 91.50 209 LEU A N 1
ATOM 1656 C CA . LEU A 1 209 ? 23.916 -33.053 -36.535 1.00 91.50 209 LEU A CA 1
ATOM 1657 C C . LEU A 1 209 ? 22.821 -34.019 -36.984 1.00 91.50 209 LEU A C 1
ATOM 1659 O O . LEU A 1 209 ? 21.840 -33.602 -37.583 1.00 91.50 209 LEU A O 1
ATOM 1663 N N . ASP A 1 210 ? 22.904 -35.274 -36.548 1.00 89.69 210 ASP A N 1
ATOM 1664 C CA . ASP A 1 210 ? 21.875 -36.303 -36.783 1.00 89.69 210 ASP A CA 1
ATOM 1665 C C . ASP A 1 210 ? 20.636 -36.133 -35.868 1.00 89.69 210 ASP A C 1
ATOM 1667 O O . ASP A 1 210 ? 20.018 -37.084 -35.389 1.00 89.69 210 ASP A O 1
ATOM 1671 N N . THR A 1 211 ? 20.301 -34.887 -35.519 1.00 88.94 211 THR A N 1
ATOM 1672 C CA . THR A 1 211 ? 19.135 -34.575 -34.686 1.00 88.94 211 THR A CA 1
ATOM 1673 C C . THR A 1 211 ? 17.885 -34.480 -35.558 1.00 88.94 211 THR A C 1
ATOM 1675 O O . THR A 1 211 ? 17.903 -33.722 -36.529 1.00 88.94 211 THR A O 1
ATOM 1678 N N . PRO A 1 212 ? 16.775 -35.157 -35.211 1.00 88.00 212 PRO A N 1
ATOM 1679 C CA . PRO A 1 212 ? 15.569 -35.123 -36.031 1.00 88.00 212 PRO A CA 1
ATOM 1680 C C . PRO A 1 212 ? 14.972 -33.709 -36.085 1.00 88.00 212 PRO A C 1
ATOM 1682 O O . PRO A 1 212 ? 14.792 -33.054 -35.055 1.00 88.00 212 PRO A O 1
ATOM 1685 N N . VAL A 1 213 ? 14.625 -33.257 -37.293 1.00 83.44 213 VAL A N 1
ATOM 1686 C CA . VAL A 1 213 ? 13.997 -31.951 -37.548 1.00 83.44 213 VAL A CA 1
ATOM 1687 C C . VAL A 1 213 ? 12.523 -32.137 -37.914 1.00 83.44 213 VAL A C 1
ATOM 1689 O O . VAL A 1 213 ? 12.163 -32.995 -38.718 1.00 83.44 213 VAL A O 1
ATOM 1692 N N . GLU A 1 214 ? 11.650 -31.304 -37.343 1.00 83.06 214 GLU A N 1
ATOM 1693 C CA . GLU A 1 214 ? 10.234 -31.252 -37.721 1.00 83.06 214 GLU A CA 1
ATOM 1694 C C . GLU A 1 214 ? 10.070 -30.680 -39.140 1.00 83.06 214 GLU A C 1
ATOM 1696 O O . GLU A 1 214 ? 10.086 -29.462 -39.339 1.00 83.06 214 GLU A O 1
ATOM 1701 N N . VAL A 1 215 ? 9.858 -31.546 -40.132 1.00 82.38 215 VAL A N 1
ATOM 1702 C CA . VAL A 1 215 ? 9.522 -31.120 -41.497 1.00 82.38 215 VAL A CA 1
ATOM 1703 C C . VAL A 1 215 ? 8.048 -30.715 -41.555 1.00 82.38 215 VAL A C 1
ATOM 1705 O O . VAL A 1 215 ? 7.151 -31.520 -41.308 1.00 82.38 215 VAL A O 1
ATOM 1708 N N . LYS A 1 216 ? 7.780 -29.452 -41.899 1.00 81.06 216 LYS A N 1
ATOM 1709 C CA . LYS A 1 216 ? 6.422 -28.928 -42.119 1.00 81.06 216 LYS A CA 1
ATOM 1710 C C . LYS A 1 216 ? 6.228 -28.593 -43.592 1.00 81.06 216 LYS A C 1
ATOM 1712 O O . LYS A 1 216 ? 7.129 -28.063 -44.229 1.00 81.06 216 LYS A O 1
ATOM 1717 N N . SER A 1 217 ? 5.019 -28.801 -44.112 1.00 83.19 217 SER A N 1
ATOM 1718 C CA . SER A 1 217 ? 4.643 -28.493 -45.507 1.00 83.19 217 SER A CA 1
ATOM 1719 C C . SER A 1 217 ? 4.562 -26.980 -45.826 1.00 83.19 217 SER A C 1
ATOM 1721 O O . SER A 1 217 ? 3.944 -26.582 -46.814 1.00 83.19 217 SER A O 1
ATOM 1723 N N . THR A 1 218 ? 5.113 -26.107 -44.981 1.00 80.88 218 THR A N 1
ATOM 1724 C CA . THR A 1 218 ? 4.991 -24.647 -45.091 1.00 80.88 218 THR A CA 1
ATOM 1725 C C . THR A 1 218 ? 6.338 -23.987 -45.378 1.00 80.88 218 THR A C 1
ATOM 1727 O O . THR A 1 218 ? 7.392 -24.501 -45.014 1.00 80.88 218 THR A O 1
ATOM 1730 N N . ASN A 1 219 ? 6.300 -22.813 -46.015 1.00 81.62 219 ASN A N 1
ATOM 1731 C CA . ASN A 1 219 ? 7.487 -22.017 -46.343 1.00 81.62 219 ASN A CA 1
ATOM 1732 C C . ASN A 1 219 ? 8.280 -21.614 -45.083 1.00 81.62 219 ASN A C 1
ATOM 1734 O O . ASN A 1 219 ? 7.673 -21.331 -44.048 1.00 81.62 219 ASN A O 1
ATOM 1738 N N . SER A 1 220 ? 9.603 -21.456 -45.204 1.00 79.62 220 SER A N 1
ATOM 1739 C CA . SER A 1 220 ? 10.503 -21.031 -44.114 1.00 79.62 220 SER A CA 1
ATOM 1740 C C . SER A 1 220 ? 10.020 -19.768 -43.373 1.00 79.62 220 SER A C 1
ATOM 1742 O O . SER A 1 220 ? 9.900 -19.781 -42.146 1.00 79.62 220 SER A O 1
ATOM 1744 N N . LEU A 1 221 ? 9.582 -18.718 -44.087 1.00 79.06 221 LEU A N 1
ATOM 1745 C CA . LEU A 1 221 ? 8.996 -17.520 -43.451 1.00 79.06 221 LEU A CA 1
ATOM 1746 C C . LEU A 1 221 ? 7.796 -17.821 -42.546 1.00 79.06 221 LEU A C 1
ATOM 1748 O O . LEU A 1 221 ? 7.645 -17.199 -41.493 1.00 79.06 221 LEU A O 1
ATOM 1752 N N . LYS A 1 222 ? 6.931 -18.756 -42.957 1.00 83.81 222 LYS A N 1
ATOM 1753 C CA . LYS A 1 222 ? 5.778 -19.169 -42.148 1.00 83.81 222 LYS A CA 1
ATOM 1754 C C . LYS A 1 222 ? 6.244 -19.960 -40.933 1.00 83.81 222 LYS A C 1
ATOM 1756 O O . LYS A 1 222 ? 5.781 -19.677 -39.839 1.00 83.81 222 LYS A O 1
ATOM 1761 N N . GLN A 1 223 ? 7.226 -20.848 -41.092 1.00 85.25 223 GLN A N 1
ATOM 1762 C CA . GLN A 1 223 ? 7.812 -21.584 -39.968 1.00 85.25 223 GLN A CA 1
ATOM 1763 C C . GLN A 1 223 ? 8.447 -20.646 -38.926 1.00 85.25 223 GLN A C 1
ATOM 1765 O O . GLN A 1 223 ? 8.321 -20.878 -37.723 1.00 85.25 223 GLN A O 1
ATOM 1770 N N . MET A 1 224 ? 9.106 -19.565 -39.360 1.00 83.44 224 MET A N 1
ATOM 1771 C CA . MET A 1 224 ? 9.673 -18.556 -38.456 1.00 83.44 224 MET A CA 1
ATOM 1772 C C . MET A 1 224 ? 8.594 -17.777 -37.697 1.00 83.44 224 MET A C 1
ATOM 1774 O O . MET A 1 224 ? 8.745 -17.528 -36.498 1.00 83.44 224 MET A O 1
ATOM 1778 N N . GLU A 1 225 ? 7.495 -17.423 -38.363 1.00 86.75 225 GLU A N 1
ATOM 1779 C CA . GLU A 1 225 ? 6.349 -16.786 -37.708 1.00 86.75 225 GLU A CA 1
ATOM 1780 C C . GLU A 1 225 ? 5.657 -17.752 -36.739 1.00 86.75 225 GLU A C 1
ATOM 1782 O O . GLU A 1 225 ? 5.378 -17.371 -35.606 1.00 86.75 225 GLU A O 1
ATOM 1787 N N . ASP A 1 226 ? 5.486 -19.021 -37.112 1.00 88.88 226 ASP A N 1
ATOM 1788 C CA . ASP A 1 226 ? 4.924 -20.057 -36.241 1.00 88.88 226 ASP A CA 1
ATOM 1789 C C . ASP A 1 226 ? 5.765 -20.233 -34.968 1.00 88.88 226 ASP A C 1
ATOM 1791 O O . ASP A 1 226 ? 5.215 -20.314 -33.868 1.00 88.88 226 ASP A O 1
ATOM 1795 N N . LYS A 1 227 ? 7.104 -20.220 -35.081 1.00 89.00 227 LYS A N 1
ATOM 1796 C CA . LYS A 1 227 ? 8.019 -20.231 -33.923 1.00 89.00 227 LYS A CA 1
ATOM 1797 C C . LYS A 1 227 ? 7.814 -19.002 -33.029 1.00 89.00 227 LYS A C 1
ATOM 1799 O O . LYS A 1 227 ? 7.839 -19.127 -31.805 1.00 89.00 227 LYS A O 1
ATOM 1804 N N . TYR A 1 228 ? 7.613 -17.820 -33.614 1.00 89.81 228 TYR A N 1
ATOM 1805 C CA . TYR A 1 228 ? 7.344 -16.593 -32.860 1.00 89.81 228 TYR A CA 1
ATOM 1806 C C . TYR A 1 228 ? 5.991 -16.649 -32.135 1.00 89.81 228 TYR A C 1
ATOM 1808 O O . TYR A 1 228 ? 5.924 -16.334 -30.946 1.00 89.81 228 TYR A O 1
ATOM 1816 N N . GLN A 1 229 ? 4.938 -17.113 -32.812 1.00 90.50 229 GLN A N 1
ATOM 1817 C CA . GLN A 1 229 ? 3.607 -17.285 -32.226 1.00 90.50 229 GLN A CA 1
ATOM 1818 C C . GLN A 1 229 ? 3.602 -18.354 -31.126 1.00 90.50 229 GLN A C 1
ATOM 1820 O O . GLN A 1 229 ? 2.958 -18.161 -30.097 1.00 90.50 229 GLN A O 1
ATOM 1825 N N . LYS A 1 230 ? 4.362 -19.447 -31.293 1.00 93.50 230 LYS A N 1
ATOM 1826 C CA . LYS A 1 230 ? 4.537 -20.477 -30.259 1.00 93.50 230 LYS A CA 1
ATOM 1827 C C . LYS A 1 230 ? 5.163 -19.890 -28.993 1.00 93.50 230 LYS A C 1
ATOM 1829 O O . LYS A 1 230 ? 4.588 -20.050 -27.928 1.00 93.50 230 LYS A O 1
ATOM 1834 N N . ARG A 1 231 ? 6.251 -19.119 -29.117 1.00 93.19 231 ARG A N 1
ATOM 1835 C CA . ARG A 1 231 ? 6.875 -18.430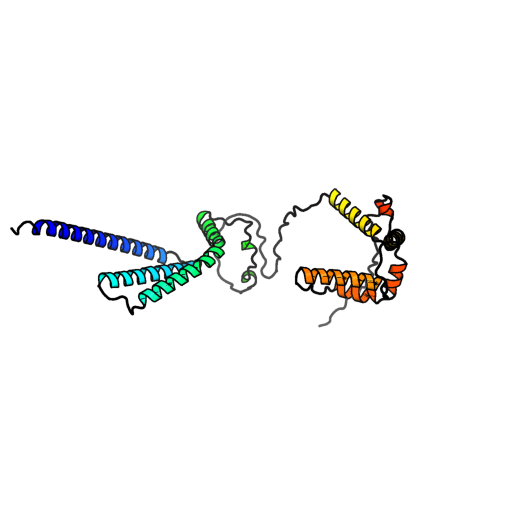 -27.968 1.00 93.19 231 ARG A CA 1
ATOM 1836 C C . ARG A 1 231 ? 5.938 -17.442 -27.281 1.00 93.19 231 ARG A C 1
ATOM 1838 O O . ARG A 1 231 ? 5.971 -17.313 -26.064 1.00 93.19 231 ARG A O 1
ATOM 1845 N N . LYS A 1 232 ? 5.120 -16.721 -28.056 1.00 93.38 232 LYS A N 1
ATOM 1846 C CA . LYS A 1 232 ? 4.106 -15.820 -27.496 1.00 93.38 232 LYS A CA 1
ATOM 1847 C C . LYS A 1 232 ? 3.096 -16.613 -26.668 1.00 93.38 232 LYS A C 1
ATOM 1849 O O . LYS A 1 232 ? 2.821 -16.227 -25.544 1.00 93.38 232 LYS A O 1
ATOM 1854 N N . ARG A 1 233 ? 2.606 -17.735 -27.199 1.00 95.06 233 ARG A N 1
ATOM 1855 C CA . ARG A 1 233 ? 1.671 -18.619 -26.497 1.00 95.06 233 ARG A CA 1
ATOM 1856 C C . ARG A 1 233 ? 2.275 -19.210 -25.224 1.00 95.06 233 ARG A C 1
ATOM 1858 O O . ARG A 1 233 ? 1.634 -19.131 -24.191 1.00 95.06 233 ARG A O 1
ATOM 1865 N N . GLU A 1 234 ? 3.504 -19.719 -25.293 1.00 97.12 234 GLU A N 1
ATOM 1866 C CA . GLU A 1 234 ? 4.232 -20.254 -24.133 1.00 97.12 234 GLU A CA 1
ATOM 1867 C C . GLU A 1 234 ? 4.320 -19.210 -23.009 1.00 97.12 234 GLU A C 1
ATOM 1869 O O . GLU A 1 234 ? 4.018 -19.518 -21.863 1.00 97.12 234 GLU A O 1
ATOM 1874 N N . PHE A 1 235 ? 4.629 -17.952 -23.342 1.00 97.00 235 PHE A N 1
ATOM 1875 C CA . PHE A 1 235 ? 4.625 -16.858 -22.368 1.00 97.00 235 PHE A CA 1
ATOM 1876 C C . PHE A 1 235 ? 3.222 -16.576 -21.804 1.00 97.00 235 PHE A C 1
ATOM 1878 O O . PHE A 1 235 ? 3.060 -16.385 -20.602 1.00 97.00 235 PHE A O 1
ATOM 1885 N N . GLU A 1 236 ? 2.193 -16.521 -22.654 1.00 96.31 236 GLU A N 1
ATOM 1886 C CA . GLU A 1 236 ? 0.818 -16.271 -22.199 1.00 96.31 236 GLU A CA 1
ATOM 1887 C C . GLU A 1 236 ? 0.297 -17.394 -21.285 1.00 96.31 236 GLU A C 1
ATOM 1889 O O . GLU A 1 236 ? -0.442 -17.107 -20.345 1.00 96.31 236 GLU A O 1
ATOM 1894 N N . GLU A 1 237 ? 0.693 -18.644 -21.539 1.00 96.50 237 GLU A N 1
ATOM 1895 C CA . GLU A 1 237 ? 0.377 -19.821 -20.720 1.00 96.50 237 GLU A CA 1
ATOM 1896 C C . GLU A 1 237 ? 1.163 -19.827 -19.401 1.00 96.50 237 GLU A C 1
ATOM 1898 O O . GLU A 1 237 ? 0.577 -20.069 -18.350 1.00 96.50 237 GLU A O 1
ATOM 1903 N N . GLU A 1 238 ? 2.459 -19.503 -19.431 1.00 98.12 238 GLU A N 1
ATOM 1904 C CA . GLU A 1 238 ? 3.320 -19.446 -18.242 1.00 98.12 238 GLU A CA 1
ATOM 1905 C C . GLU A 1 238 ? 2.888 -18.341 -17.269 1.00 98.12 238 GLU A C 1
ATOM 1907 O O . GLU A 1 238 ? 2.823 -18.551 -16.057 1.00 98.12 238 GLU A O 1
ATOM 1912 N N . TYR A 1 239 ? 2.558 -17.162 -17.799 1.00 96.69 239 TYR A N 1
ATOM 1913 C CA . TYR A 1 239 ? 2.207 -15.987 -17.000 1.00 96.69 239 TYR A CA 1
ATOM 1914 C C . TYR A 1 239 ? 0.698 -15.732 -16.912 1.00 96.69 239 TYR A C 1
ATOM 1916 O O . TYR A 1 239 ? 0.294 -14.717 -16.345 1.00 96.69 239 TYR A O 1
ATOM 1924 N N . PHE A 1 240 ? -0.134 -16.607 -17.486 1.00 95.94 240 PHE A N 1
ATOM 1925 C CA . PHE A 1 240 ? -1.601 -16.510 -17.518 1.00 95.94 240 PHE A CA 1
ATOM 1926 C C . PHE A 1 240 ? -2.140 -15.118 -17.915 1.00 95.94 240 PHE A C 1
ATOM 1928 O O . PHE A 1 240 ? -3.168 -14.658 -17.412 1.00 95.94 240 PHE A O 1
ATOM 1935 N N . THR A 1 241 ? -1.453 -14.415 -18.822 1.00 95.69 241 THR A N 1
ATOM 1936 C CA . THR A 1 241 ? -1.804 -13.048 -19.251 1.00 95.69 241 THR A CA 1
ATOM 1937 C C . THR A 1 241 ? -1.675 -12.891 -20.762 1.00 95.69 241 THR A C 1
ATOM 1939 O O . THR A 1 241 ? -0.706 -13.343 -21.355 1.00 95.69 241 THR A O 1
ATOM 1942 N N . ARG A 1 242 ? -2.650 -12.231 -21.411 1.00 94.12 242 ARG A N 1
ATOM 1943 C CA . ARG A 1 242 ? -2.644 -12.018 -22.873 1.00 94.12 242 ARG A CA 1
ATOM 1944 C C . ARG A 1 242 ? -1.804 -10.809 -23.279 1.00 94.12 242 ARG A C 1
ATOM 1946 O O . ARG A 1 242 ? -1.957 -9.733 -22.697 1.00 94.12 242 ARG A O 1
ATOM 1953 N N . LE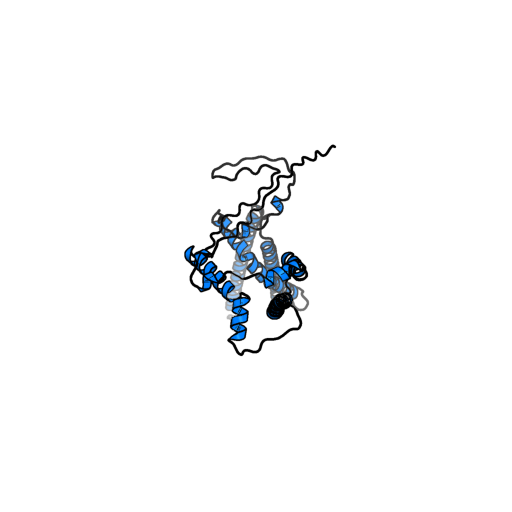U A 1 243 ? -1.009 -10.940 -24.348 1.00 92.62 243 LEU A N 1
ATOM 1954 C CA . LEU A 1 243 ? -0.229 -9.826 -24.894 1.00 92.62 243 LEU A CA 1
ATOM 1955 C C . LEU A 1 243 ? -1.011 -9.054 -25.971 1.00 92.62 243 LEU A C 1
ATOM 1957 O O . LEU A 1 243 ? -1.438 -9.646 -26.972 1.00 92.62 243 LEU A O 1
ATOM 1961 N N . PRO A 1 244 ? -1.137 -7.718 -25.853 1.00 93.69 244 PRO A N 1
ATOM 1962 C CA . PRO A 1 244 ? -1.790 -6.910 -26.873 1.00 93.69 244 PRO A CA 1
ATOM 1963 C C . PRO A 1 244 ? -0.996 -6.941 -28.182 1.00 93.69 244 PRO A C 1
ATOM 1965 O O . PRO A 1 244 ? 0.234 -6.904 -28.193 1.00 93.69 244 PRO A O 1
ATOM 1968 N N . VAL A 1 245 ? -1.705 -6.978 -29.309 1.00 91.44 245 VAL A N 1
ATOM 1969 C CA . VAL A 1 245 ? -1.071 -6.994 -30.632 1.00 91.44 245 VAL A CA 1
ATOM 1970 C C . VAL A 1 245 ? -0.534 -5.604 -30.964 1.00 91.44 245 VAL A C 1
ATOM 1972 O O . VAL A 1 245 ? -1.281 -4.623 -31.019 1.00 91.44 245 VAL A O 1
ATOM 1975 N N . THR A 1 246 ? 0.767 -5.504 -31.233 1.00 93.00 246 THR A N 1
ATOM 1976 C CA . THR A 1 246 ? 1.384 -4.229 -31.611 1.00 93.00 246 THR A CA 1
ATOM 1977 C C . THR A 1 246 ? 1.196 -3.908 -33.099 1.00 93.00 246 THR A C 1
ATOM 1979 O O . THR A 1 246 ? 1.139 -4.786 -33.962 1.00 93.00 246 THR A O 1
ATOM 1982 N N . LYS A 1 247 ? 1.191 -2.614 -33.462 1.00 93.44 247 LYS A N 1
ATOM 1983 C CA . LYS A 1 247 ? 1.176 -2.185 -34.881 1.00 93.44 247 LYS A CA 1
ATOM 1984 C C . LYS A 1 247 ? 2.365 -2.750 -35.680 1.00 93.44 247 LYS A C 1
ATOM 1986 O O . LYS A 1 247 ? 2.270 -2.921 -36.896 1.00 93.44 247 LYS A O 1
ATOM 1991 N N . GLY A 1 248 ? 3.483 -3.030 -35.003 1.00 89.69 248 GLY A N 1
ATOM 1992 C CA . GLY A 1 248 ? 4.666 -3.661 -35.587 1.00 89.69 248 GLY A CA 1
ATOM 1993 C C . GLY A 1 248 ? 4.421 -5.115 -35.992 1.00 89.69 248 GLY A C 1
ATOM 1994 O O . GLY A 1 248 ? 4.763 -5.483 -37.116 1.00 89.69 248 GLY A O 1
ATOM 1995 N N . GLU A 1 249 ? 3.775 -5.903 -35.128 1.00 89.00 249 GLU A N 1
ATOM 1996 C CA . GLU A 1 249 ? 3.351 -7.282 -35.423 1.00 89.00 249 GLU A CA 1
ATOM 1997 C C . GLU A 1 249 ? 2.398 -7.329 -36.615 1.00 89.00 249 GLU A C 1
ATOM 1999 O O . GLU A 1 249 ? 2.642 -8.067 -37.565 1.00 89.00 249 GLU A O 1
ATOM 2004 N N . ILE A 1 250 ? 1.390 -6.449 -36.648 1.00 89.44 250 ILE A N 1
ATOM 2005 C CA . ILE A 1 250 ? 0.444 -6.365 -37.776 1.00 89.44 250 ILE A CA 1
ATOM 2006 C C . ILE A 1 250 ? 1.188 -6.107 -39.094 1.00 89.44 250 ILE A C 1
ATOM 2008 O O . ILE A 1 250 ? 0.880 -6.696 -40.131 1.00 89.44 250 ILE A O 1
ATOM 2012 N N . LYS A 1 251 ? 2.192 -5.224 -39.075 1.00 90.00 251 LYS A N 1
ATOM 2013 C CA . LYS A 1 251 ? 3.003 -4.927 -40.260 1.00 90.00 251 LYS A CA 1
ATOM 2014 C C . LYS A 1 251 ? 3.911 -6.097 -40.653 1.00 90.00 251 LYS A C 1
ATOM 2016 O O . LYS A 1 251 ? 4.137 -6.288 -41.845 1.00 90.00 251 LYS A O 1
ATOM 2021 N N . ARG A 1 252 ? 4.446 -6.850 -39.687 1.00 85.69 252 ARG A N 1
ATOM 2022 C CA . ARG A 1 252 ? 5.260 -8.051 -39.936 1.00 85.69 252 ARG A CA 1
ATOM 2023 C C . ARG A 1 252 ? 4.415 -9.157 -40.567 1.00 85.69 252 ARG A C 1
ATOM 2025 O O . ARG A 1 252 ? 4.806 -9.653 -41.618 1.00 85.69 252 ARG A O 1
ATOM 2032 N N . ALA A 1 253 ? 3.238 -9.437 -40.012 1.00 86.06 253 ALA A N 1
ATOM 2033 C CA . ALA A 1 253 ? 2.293 -10.416 -40.547 1.00 86.06 253 ALA A CA 1
ATOM 2034 C C . ALA A 1 253 ? 1.945 -10.134 -42.021 1.00 86.06 253 ALA A C 1
ATOM 2036 O O . ALA A 1 253 ? 2.013 -11.021 -42.865 1.00 86.06 253 ALA A O 1
ATOM 2037 N N . LYS A 1 254 ? 1.688 -8.863 -42.366 1.00 86.62 254 LYS A N 1
ATOM 2038 C CA . LYS A 1 254 ? 1.429 -8.437 -43.757 1.00 86.62 254 LYS A CA 1
ATOM 2039 C C . LYS A 1 254 ? 2.636 -8.568 -44.689 1.00 86.62 254 LYS A C 1
ATOM 2041 O O . LYS A 1 254 ? 2.473 -8.692 -45.897 1.00 86.62 254 LYS A O 1
ATOM 2046 N N . ARG A 1 255 ? 3.857 -8.480 -44.156 1.00 83.31 255 ARG A N 1
ATOM 2047 C CA . ARG A 1 255 ? 5.081 -8.615 -44.957 1.00 83.31 255 ARG A CA 1
ATOM 2048 C C . ARG A 1 255 ? 5.332 -10.060 -45.353 1.00 83.31 255 ARG A C 1
ATOM 2050 O O . ARG A 1 255 ? 5.726 -10.275 -46.485 1.00 83.31 255 ARG A O 1
ATOM 2057 N N . ILE A 1 256 ? 5.038 -11.015 -44.474 1.00 79.88 256 ILE A N 1
ATOM 2058 C CA . ILE A 1 256 ? 5.247 -12.450 -44.724 1.00 79.88 256 ILE A CA 1
ATOM 2059 C C . ILE A 1 256 ? 4.467 -12.941 -45.953 1.00 79.88 256 ILE A C 1
ATOM 2061 O O . ILE A 1 256 ? 4.941 -13.814 -46.672 1.00 79.88 256 ILE A O 1
ATOM 2065 N N . SER A 1 257 ? 3.303 -12.352 -46.244 1.00 75.38 257 SER A N 1
ATOM 2066 C CA . SER A 1 257 ? 2.510 -12.685 -47.434 1.00 75.38 257 SER A CA 1
ATOM 2067 C C . SER A 1 257 ? 2.989 -12.011 -48.729 1.00 75.38 257 SER A C 1
ATOM 2069 O O . SER A 1 257 ? 2.344 -12.169 -49.761 1.00 75.38 257 SER A O 1
ATOM 2071 N N . THR A 1 258 ? 4.063 -11.215 -48.704 1.00 81.06 258 THR A N 1
ATOM 2072 C CA . THR A 1 258 ? 4.514 -10.432 -49.866 1.00 81.06 258 THR A CA 1
ATOM 2073 C C . THR A 1 258 ? 5.643 -11.157 -50.605 1.00 81.06 258 THR A C 1
ATOM 2075 O O . THR A 1 258 ? 6.666 -11.475 -50.015 1.00 81.06 258 THR A O 1
ATOM 2078 N N . ILE A 1 259 ? 5.523 -11.341 -51.924 1.00 76.12 259 ILE A N 1
ATOM 2079 C CA . ILE A 1 259 ? 6.530 -12.024 -52.771 1.00 76.12 259 ILE A CA 1
ATOM 2080 C C . ILE A 1 259 ? 7.952 -11.453 -52.610 1.00 76.12 259 ILE A C 1
ATOM 2082 O O . ILE A 1 259 ? 8.925 -12.202 -52.589 1.00 76.12 259 ILE A O 1
ATOM 2086 N N . GLY A 1 260 ? 8.086 -10.136 -52.422 1.00 78.44 260 GLY A N 1
ATOM 2087 C CA . GLY A 1 260 ? 9.389 -9.486 -52.246 1.00 78.44 260 GLY A CA 1
ATOM 2088 C C . GLY A 1 260 ? 10.159 -9.916 -50.992 1.00 78.44 260 GLY A C 1
ATOM 2089 O O . GLY A 1 260 ? 11.381 -9.828 -50.984 1.00 78.44 260 GLY A O 1
ATOM 2090 N N . THR A 1 261 ? 9.487 -10.404 -49.943 1.00 76.62 261 THR A N 1
ATOM 2091 C CA . THR A 1 261 ? 10.184 -10.896 -48.741 1.00 76.62 261 THR A CA 1
ATOM 2092 C C . THR A 1 261 ? 10.709 -12.313 -48.907 1.00 76.62 261 THR A C 1
ATOM 2094 O O . THR A 1 261 ? 11.693 -12.658 -48.267 1.00 76.62 261 THR A O 1
ATOM 2097 N N . LEU A 1 262 ? 10.077 -13.116 -49.767 1.00 74.94 262 LEU A N 1
ATOM 2098 C CA . LEU A 1 262 ? 10.553 -14.460 -50.089 1.00 74.94 262 LEU A CA 1
ATOM 2099 C C . LEU A 1 262 ? 11.855 -14.396 -50.901 1.00 74.94 262 LEU A C 1
ATOM 2101 O O . LEU A 1 262 ? 12.790 -15.135 -50.625 1.00 74.94 262 LEU A O 1
ATOM 2105 N N . GLY A 1 263 ? 11.944 -13.461 -51.854 1.00 78.94 263 GLY A N 1
ATOM 2106 C CA . GLY A 1 263 ? 13.179 -13.228 -52.611 1.00 78.94 263 GLY A CA 1
ATOM 2107 C C . GLY A 1 263 ? 14.327 -12.690 -51.748 1.00 78.94 263 GLY A C 1
ATOM 2108 O O . GLY A 1 263 ? 15.471 -13.098 -51.931 1.00 78.94 263 GLY A O 1
ATOM 2109 N N . ASP A 1 264 ? 14.026 -11.814 -50.782 1.00 76.69 264 ASP A N 1
ATOM 2110 C CA . ASP A 1 264 ? 15.027 -11.323 -49.823 1.00 76.69 264 ASP A CA 1
ATOM 2111 C C . ASP A 1 264 ? 15.540 -12.470 -48.941 1.00 76.69 264 ASP A C 1
ATOM 2113 O O . ASP A 1 264 ? 16.738 -12.589 -48.771 1.00 76.69 264 ASP A O 1
ATOM 2117 N N . GLU A 1 265 ? 14.686 -13.377 -48.451 1.00 76.12 265 GLU A N 1
ATOM 2118 C CA . GLU A 1 265 ? 15.124 -14.529 -47.641 1.00 76.12 265 GLU A CA 1
ATOM 2119 C C . GLU A 1 265 ? 16.140 -15.418 -48.370 1.00 76.12 265 GLU A C 1
ATOM 2121 O O . GLU A 1 265 ? 17.205 -15.697 -47.825 1.00 76.12 265 GLU A O 1
ATOM 2126 N N . VAL A 1 266 ? 15.849 -15.796 -49.617 1.00 78.06 266 VAL A N 1
ATOM 2127 C CA . VAL A 1 266 ? 16.721 -16.674 -50.417 1.00 78.06 266 VAL A CA 1
ATOM 2128 C C . VAL A 1 266 ? 18.049 -15.995 -50.777 1.00 78.06 266 VAL A C 1
ATOM 2130 O O . VAL A 1 266 ? 19.066 -16.660 -50.941 1.00 78.06 266 VAL A O 1
ATOM 2133 N N . THR A 1 267 ? 18.067 -14.664 -50.892 1.00 79.50 267 THR A N 1
ATOM 2134 C CA . THR A 1 267 ? 19.268 -13.900 -51.285 1.00 79.50 267 THR A CA 1
ATOM 2135 C C . THR A 1 267 ? 20.038 -13.308 -50.101 1.00 79.50 267 THR A C 1
ATOM 2137 O O . THR A 1 267 ? 21.072 -12.657 -50.286 1.00 79.50 267 THR A O 1
ATOM 2140 N N . ARG A 1 268 ? 19.575 -13.534 -48.866 1.00 73.12 268 ARG A N 1
ATOM 2141 C CA . ARG A 1 268 ? 20.141 -12.939 -47.652 1.00 73.12 268 ARG A CA 1
ATOM 2142 C C . ARG A 1 268 ? 21.231 -13.808 -47.047 1.00 73.12 268 ARG A C 1
ATOM 2144 O O . ARG A 1 268 ? 21.053 -14.442 -46.010 1.00 73.12 268 ARG A O 1
ATOM 2151 N N . PHE A 1 269 ? 22.410 -13.722 -47.644 1.00 77.25 269 PHE A N 1
ATOM 2152 C CA . PHE A 1 269 ? 23.648 -14.180 -47.024 1.00 77.25 269 PHE A CA 1
ATOM 2153 C C . PHE A 1 269 ? 24.044 -13.166 -45.943 1.00 77.25 269 PHE A C 1
ATOM 2155 O O . PHE A 1 269 ? 24.484 -12.053 -46.236 1.00 77.25 269 PHE A O 1
ATOM 2162 N N . GLU A 1 270 ? 23.771 -13.493 -44.677 1.00 75.81 270 GLU A N 1
ATOM 2163 C CA . GLU A 1 270 ? 24.212 -12.647 -43.569 1.00 75.81 270 GLU A CA 1
ATOM 2164 C C . GLU A 1 270 ? 25.745 -12.627 -43.487 1.00 75.81 270 GLU A C 1
ATOM 2166 O O . GLU A 1 270 ? 26.421 -13.589 -43.841 1.00 75.81 270 GLU A O 1
ATOM 2171 N N . ASP A 1 271 ? 26.295 -11.512 -43.013 1.00 78.75 271 ASP A N 1
ATOM 2172 C CA . ASP A 1 271 ? 27.736 -11.330 -42.882 1.00 78.75 271 ASP A CA 1
ATOM 2173 C C . ASP A 1 271 ? 28.295 -12.210 -41.744 1.00 78.75 271 ASP A C 1
ATOM 2175 O O . ASP A 1 271 ? 28.109 -11.916 -40.559 1.00 78.75 271 ASP A O 1
ATOM 2179 N N . THR A 1 272 ? 28.960 -13.312 -42.104 1.00 82.00 272 THR A N 1
ATOM 2180 C CA . THR A 1 272 ? 29.594 -14.265 -41.174 1.00 82.00 272 THR A CA 1
ATOM 2181 C C . THR A 1 272 ? 31.044 -13.900 -40.829 1.00 82.00 272 THR A C 1
ATOM 2183 O O . THR A 1 272 ? 31.703 -14.635 -40.087 1.00 82.00 272 THR A O 1
ATOM 2186 N N . SER A 1 273 ? 31.544 -12.744 -41.290 1.00 84.00 273 SER A N 1
ATOM 2187 C CA . SER A 1 273 ? 32.899 -12.232 -40.993 1.00 84.00 273 SER A CA 1
ATOM 2188 C C . SER A 1 273 ? 33.206 -12.170 -39.491 1.00 84.00 273 SER A C 1
ATOM 2190 O O . SER A 1 273 ? 34.312 -12.482 -39.050 1.00 84.00 273 SER A O 1
ATOM 2192 N N . ILE A 1 274 ? 32.181 -11.893 -38.683 1.00 85.12 274 ILE A N 1
ATOM 2193 C CA . ILE A 1 274 ? 32.252 -11.804 -37.218 1.00 85.12 274 ILE A CA 1
ATOM 2194 C C . ILE A 1 274 ? 32.651 -13.138 -36.567 1.00 85.12 274 ILE A C 1
ATOM 2196 O O . ILE A 1 274 ? 33.268 -13.144 -35.496 1.00 85.12 274 ILE A O 1
ATOM 2200 N N . LEU A 1 275 ? 32.308 -14.270 -37.193 1.00 82.00 275 LEU A N 1
ATOM 2201 C CA . LEU A 1 275 ? 32.687 -15.602 -36.716 1.00 82.00 275 LEU A CA 1
ATOM 2202 C C . LEU A 1 275 ? 34.171 -15.898 -36.986 1.00 82.00 275 LEU A C 1
ATOM 2204 O O . LEU A 1 275 ? 34.805 -16.579 -36.189 1.00 82.00 275 LEU A O 1
ATOM 2208 N N . HIS A 1 276 ? 34.737 -15.301 -38.039 1.00 82.62 276 HIS A N 1
ATOM 2209 C CA . HIS A 1 276 ? 36.150 -15.416 -38.421 1.00 82.62 276 HIS A CA 1
ATOM 2210 C C . HIS A 1 276 ? 37.064 -14.397 -37.714 1.00 82.62 276 HIS A C 1
ATOM 2212 O O . HIS A 1 276 ? 38.243 -14.287 -38.036 1.00 82.62 276 HIS A O 1
ATOM 2218 N N . GLY A 1 277 ? 36.541 -13.650 -36.736 1.00 77.56 277 GLY A N 1
ATOM 2219 C CA . GLY A 1 277 ? 37.321 -12.695 -35.945 1.00 77.56 277 GLY A CA 1
ATOM 2220 C C . GLY A 1 277 ? 37.367 -11.273 -36.510 1.00 77.56 277 GLY A C 1
ATOM 2221 O O . GLY A 1 277 ? 37.897 -10.386 -35.838 1.00 77.56 277 GLY A O 1
ATOM 2222 N N . ASP A 1 278 ? 36.763 -11.012 -37.674 1.00 79.31 278 ASP A N 1
ATOM 2223 C CA . ASP A 1 278 ? 36.646 -9.654 -38.205 1.00 79.31 278 ASP A CA 1
ATOM 2224 C C . ASP A 1 278 ? 35.501 -8.900 -37.512 1.00 79.31 278 ASP A C 1
ATOM 2226 O O . ASP A 1 278 ? 34.314 -9.088 -37.777 1.00 79.31 278 ASP A O 1
ATOM 2230 N N . MET A 1 279 ? 35.878 -8.025 -36.579 1.00 70.50 279 MET A N 1
ATOM 2231 C CA . MET A 1 279 ? 34.951 -7.192 -35.807 1.00 70.50 279 MET A CA 1
ATOM 2232 C C . MET A 1 279 ? 34.698 -5.825 -36.459 1.00 70.50 279 MET A C 1
ATOM 2234 O O . MET A 1 279 ? 33.983 -4.995 -35.892 1.00 70.50 279 MET A O 1
ATOM 2238 N N . SER A 1 280 ? 35.277 -5.558 -37.635 1.00 69.56 280 SER A N 1
ATOM 2239 C CA . SER A 1 280 ? 35.210 -4.253 -38.305 1.00 69.56 280 SER A CA 1
ATOM 2240 C C . SER A 1 280 ? 33.850 -3.962 -38.961 1.00 69.56 280 SER A C 1
ATOM 2242 O O . SER A 1 280 ? 33.533 -2.803 -39.268 1.00 69.56 280 SER A O 1
ATOM 2244 N N . SER A 1 281 ? 33.031 -4.997 -39.167 1.00 65.44 281 SER A N 1
ATOM 2245 C CA . SER A 1 281 ? 31.658 -4.926 -39.683 1.00 65.44 281 SER A CA 1
ATOM 2246 C C . SER A 1 281 ? 30.631 -4.588 -38.588 1.00 65.44 281 SER A C 1
ATOM 2248 O O . SER A 1 281 ? 29.565 -4.025 -38.866 1.00 65.44 281 SER A O 1
ATOM 2250 N N . VAL A 1 282 ? 30.971 -4.823 -37.314 1.00 65.31 282 VAL A N 1
ATOM 2251 C CA . VAL A 1 282 ? 30.081 -4.644 -36.160 1.00 65.31 282 VAL A CA 1
ATOM 2252 C C . VAL A 1 282 ? 29.847 -3.156 -35.875 1.00 65.31 282 VAL A C 1
ATOM 2254 O O . VAL A 1 282 ? 30.676 -2.456 -35.302 1.00 65.31 282 VAL A O 1
ATOM 2257 N N . GLY A 1 283 ? 28.669 -2.656 -36.257 1.00 61.38 283 GLY A N 1
ATOM 2258 C CA . GLY A 1 283 ? 28.236 -1.280 -35.977 1.00 61.38 283 GLY A CA 1
ATOM 2259 C C . GLY A 1 283 ? 28.240 -0.338 -37.182 1.00 61.38 283 GLY A C 1
ATOM 2260 O O . GLY A 1 283 ? 27.769 0.798 -37.062 1.00 61.38 283 GLY A O 1
ATOM 2261 N N . LYS A 1 284 ? 28.666 -0.800 -38.365 1.00 62.62 284 LYS A N 1
ATOM 2262 C CA . LYS A 1 284 ? 28.433 -0.074 -39.620 1.00 62.62 284 LYS A CA 1
ATOM 2263 C C . LYS A 1 284 ? 26.944 -0.159 -39.965 1.00 62.62 284 LYS A C 1
ATOM 2265 O O . LYS A 1 284 ? 26.477 -1.087 -40.612 1.00 62.62 284 LYS A O 1
ATOM 2270 N N . LYS A 1 285 ? 26.156 0.822 -39.513 1.00 52.31 285 LYS A N 1
ATOM 2271 C CA . LYS A 1 285 ? 24.800 1.016 -40.043 1.00 52.31 285 LYS A CA 1
ATOM 2272 C C . LYS A 1 285 ? 24.935 1.282 -41.540 1.00 52.31 285 LYS A C 1
ATOM 2274 O O . LYS A 1 285 ? 25.531 2.295 -41.910 1.00 52.31 285 LYS A O 1
ATOM 2279 N N . ASN A 1 286 ? 24.348 0.426 -42.376 1.00 52.50 286 ASN A N 1
ATOM 2280 C CA . ASN A 1 286 ? 24.121 0.743 -43.782 1.00 52.50 286 ASN A CA 1
ATOM 2281 C C . ASN A 1 286 ? 23.361 2.072 -43.837 1.00 52.50 286 ASN A C 1
ATOM 2283 O O . ASN A 1 286 ? 22.167 2.141 -43.540 1.00 52.50 286 ASN A O 1
ATOM 2287 N N . LYS A 1 287 ? 24.080 3.159 -44.143 1.00 49.59 287 LYS A N 1
ATOM 2288 C CA . LYS A 1 287 ? 23.501 4.481 -44.366 1.00 49.59 287 LYS A CA 1
ATOM 2289 C C . LYS A 1 287 ? 22.716 4.393 -45.668 1.00 49.59 287 LYS A C 1
ATOM 2291 O O . LYS A 1 287 ? 23.215 4.768 -46.724 1.00 49.59 287 LYS A O 1
ATOM 2296 N N . SER A 1 288 ? 21.480 3.899 -45.609 1.00 50.34 288 SER A N 1
ATOM 2297 C CA . SER A 1 288 ? 20.544 4.088 -46.708 1.00 50.34 288 SER A CA 1
ATOM 2298 C C . SER A 1 288 ? 20.365 5.599 -46.858 1.00 50.34 288 SER A C 1
ATOM 2300 O O . SER A 1 288 ? 19.748 6.237 -45.999 1.00 50.34 288 SER A O 1
ATOM 2302 N N . LYS A 1 289 ? 20.971 6.191 -47.893 1.00 46.81 289 LYS A N 1
ATOM 2303 C CA . LYS A 1 289 ? 20.803 7.603 -48.247 1.00 46.81 289 LYS A CA 1
ATOM 2304 C C . LYS A 1 289 ? 19.320 7.837 -48.551 1.00 46.81 289 LYS A C 1
ATOM 2306 O O . LYS A 1 289 ? 18.883 7.687 -49.688 1.00 46.81 289 LYS A O 1
ATOM 2311 N N . LYS A 1 290 ? 18.522 8.192 -47.541 1.00 47.59 290 LYS A N 1
ATOM 2312 C CA . LYS A 1 290 ? 17.164 8.700 -47.748 1.00 47.59 290 LYS A CA 1
ATOM 2313 C C . LYS A 1 290 ? 17.302 10.077 -48.395 1.00 47.59 290 LYS A C 1
ATOM 2315 O O . LYS A 1 290 ? 17.514 11.070 -47.705 1.00 47.59 290 LYS A O 1
ATOM 2320 N N . LYS A 1 291 ? 17.232 10.130 -49.728 1.00 45.03 291 LYS A N 1
ATOM 2321 C CA . LYS A 1 291 ? 17.048 11.380 -50.472 1.00 45.03 291 LYS A CA 1
ATOM 2322 C C . LYS A 1 291 ? 15.689 11.956 -50.061 1.00 45.03 291 LYS A C 1
ATOM 2324 O O . LYS A 1 291 ? 14.653 11.503 -50.535 1.00 45.03 291 LYS A O 1
ATOM 2329 N N . PHE A 1 292 ? 15.683 12.916 -49.141 1.00 42.47 292 PHE A N 1
ATOM 2330 C CA . PHE A 1 292 ? 14.505 13.739 -48.879 1.00 42.47 292 PHE A CA 1
ATOM 2331 C C . PHE A 1 292 ? 14.294 14.648 -50.096 1.00 42.47 292 PHE A C 1
ATOM 2333 O O . PHE A 1 292 ? 15.013 15.628 -50.277 1.00 42.47 292 PHE A O 1
ATOM 2340 N N . SER A 1 293 ? 13.331 14.322 -50.959 1.00 47.41 293 SER A N 1
ATOM 2341 C CA . SER A 1 293 ? 12.863 15.263 -51.976 1.00 47.41 293 SER A CA 1
ATOM 2342 C C . SER A 1 293 ? 12.074 16.374 -51.276 1.00 47.41 293 SER A C 1
ATOM 2344 O O . SER A 1 293 ? 10.992 16.120 -50.740 1.00 47.41 293 SER A O 1
ATOM 2346 N N . LYS A 1 294 ? 12.600 17.604 -51.262 1.00 48.78 294 LYS A N 1
ATOM 2347 C CA . LYS A 1 294 ? 11.845 18.800 -5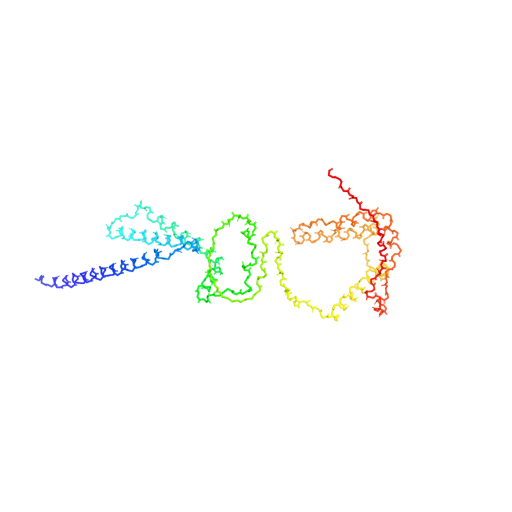0.863 1.00 48.78 294 LYS A CA 1
ATOM 2348 C C . LYS A 1 294 ? 10.682 18.989 -51.844 1.00 48.78 294 LYS A C 1
ATOM 2350 O O . LYS A 1 294 ? 10.882 19.499 -52.940 1.00 48.78 294 LYS A O 1
ATOM 2355 N N . ARG A 1 295 ? 9.468 18.586 -51.468 1.00 44.16 295 ARG A N 1
ATOM 2356 C CA . ARG A 1 295 ? 8.245 18.981 -52.180 1.00 44.16 295 ARG A CA 1
ATOM 2357 C C . ARG A 1 295 ? 7.735 20.271 -51.542 1.00 44.16 295 ARG A C 1
ATOM 2359 O O . ARG A 1 295 ? 7.163 20.250 -50.457 1.00 44.16 295 ARG A O 1
ATOM 2366 N N . GLY A 1 296 ? 8.029 21.395 -52.192 1.00 47.50 296 GLY A N 1
ATOM 2367 C CA . GLY A 1 296 ? 7.423 22.686 -51.885 1.00 47.50 296 GLY A CA 1
ATOM 2368 C C . GLY A 1 296 ? 5.934 22.674 -52.230 1.00 47.50 296 GLY A C 1
ATOM 2369 O O . GLY A 1 296 ? 5.529 22.109 -53.242 1.00 47.50 296 GLY A O 1
ATOM 2370 N N . GLY A 1 297 ? 5.123 23.288 -51.374 1.00 43.00 297 GLY A N 1
ATOM 2371 C CA . GLY A 1 297 ? 3.686 23.423 -51.589 1.00 43.00 297 GLY A CA 1
ATOM 2372 C C . GLY A 1 297 ? 3.031 24.211 -50.463 1.00 43.00 297 GLY A C 1
ATOM 2373 O O . GLY A 1 297 ? 2.419 23.630 -49.573 1.00 43.00 297 GLY A O 1
ATOM 2374 N N . LYS A 1 298 ? 3.168 25.542 -50.490 1.00 48.62 298 LYS A N 1
ATOM 2375 C CA . LYS A 1 298 ? 2.346 26.446 -49.673 1.00 48.62 298 LYS A CA 1
ATOM 2376 C C . LYS A 1 298 ? 0.904 26.379 -50.195 1.00 48.62 298 LYS A C 1
ATOM 2378 O O . LYS A 1 298 ? 0.591 27.034 -51.185 1.00 48.62 298 LYS A O 1
ATOM 2383 N N . LYS A 1 299 ? 0.021 25.615 -49.547 1.00 50.25 299 LYS A N 1
ATOM 2384 C CA . LYS A 1 299 ? -1.431 25.790 -49.716 1.00 50.25 299 LYS A CA 1
ATOM 2385 C C . LYS A 1 299 ? -1.890 26.902 -48.772 1.00 50.25 299 LYS A C 1
ATOM 2387 O O . LYS A 1 299 ? -1.929 26.711 -47.562 1.00 50.25 299 LYS A O 1
ATOM 2392 N N . LYS A 1 300 ? -2.188 28.076 -49.338 1.00 47.47 300 LYS A N 1
ATOM 2393 C CA . LYS A 1 300 ? -2.924 29.150 -48.659 1.00 47.47 300 LYS A CA 1
ATOM 2394 C C . LYS A 1 300 ? -4.369 28.680 -48.473 1.00 47.47 300 LYS A C 1
ATOM 2396 O O . LYS A 1 300 ? -5.038 28.411 -49.466 1.00 47.47 300 LYS A O 1
ATOM 2401 N N . PHE A 1 301 ? -4.840 28.590 -47.234 1.00 47.19 301 PHE A N 1
ATOM 2402 C CA . PHE A 1 301 ? -6.274 28.561 -46.952 1.00 47.19 301 PHE A CA 1
ATOM 2403 C C . PHE A 1 301 ? -6.807 29.994 -47.099 1.00 47.19 301 PHE A C 1
ATOM 2405 O O . PHE A 1 301 ? -6.260 30.917 -46.493 1.00 47.19 301 PHE A O 1
ATOM 2412 N N . LYS A 1 302 ? -7.814 30.191 -47.957 1.00 50.75 302 LYS A N 1
ATOM 2413 C CA . LYS A 1 302 ? -8.652 31.398 -47.946 1.00 50.75 302 LYS A CA 1
ATOM 2414 C C . LYS A 1 302 ? -9.755 31.193 -46.903 1.00 50.75 302 LYS A C 1
ATOM 2416 O O . LYS A 1 302 ? -10.207 30.064 -46.729 1.00 50.75 302 LYS A O 1
ATOM 2421 N N . ARG A 1 303 ? -10.074 32.293 -46.218 1.00 49.19 303 ARG A N 1
ATOM 2422 C CA . ARG A 1 303 ? -11.202 32.466 -45.295 1.00 49.19 303 ARG A CA 1
ATOM 2423 C C . ARG A 1 303 ? -12.523 32.063 -45.932 1.00 49.19 303 ARG A C 1
ATOM 2425 O O . ARG A 1 303 ? -12.650 32.308 -47.153 1.00 49.19 303 ARG A O 1
#

Foldseek 3Di:
DPPPPVVVVVVVVVVVVVVVVVVVVVVVVVVVVVVVVVVVVVVDPCVPPDPLVVVVVVLVVVLVVLVVVVVVCVVVVHDPPPPCSVVSNVVSVVVVVVSVVVCVVCVVVVVQVVCCVVVVDDDPPDPVVPPDDCVVVPPDDDDDDDDDDDDDDDDPDDDDPPDDDPPPDDDDDDPPPDDPVRVLVVLLVVLQVVLCVQPVNVVVVPVVDPDDDDDDPDDPLVVVVVVVVVVQVVVCVVVVHHDDDDPVNVVSVVVSPDPVVVVCSVVDPDDNVSVVVPCVPRPPDPPPPPPPDPDDDPDDDDD

Secondary structure (DSSP, 8-state):
--SSHHHHHHHHHHHHHHHHHHHHHHHHHHHHHHHHHHHHHHHS-GGGS-HHHHHHHHHHHHHHHHHHHHHHHHHTT---TT-THHHHHHHHHHHHHHHHHHHHHHHHHHHHHHHHHHHS---TT-GGGGS--GGGT-----------------------TT------------S----HHHHHHHHHHHHHHHHHTSHHHHHHHHHH--------SS-HHHHHHHHHHHHHHHHHHHTT-PPPPPHHHHHHHHHHT-HHHHHHHHH-----GGGGT--TTTT----------------PPP-

pLDDT: mean 76.0, std 16.98, range [28.77, 98.12]

Radius of gyration: 40.84 Å; Cα contacts (8 Å, |Δi|>4): 74; chains: 1; bounding box: 69×78×128 Å

Solvent-accessible surface area (backbone atoms only — not comparable to full-atom values): 19411 Å² total; per-residue (Å²): 144,76,76,76,66,60,64,59,52,51,53,51,53,52,49,52,52,50,52,51,52,50,53,54,51,52,50,52,52,50,50,53,53,50,52,54,50,54,53,55,54,71,72,47,84,65,86,85,56,65,68,67,55,61,52,51,51,53,51,51,51,50,48,54,51,44,50,50,52,50,48,48,37,63,75,69,71,50,80,69,83,89,52,65,54,62,59,52,50,52,50,51,50,52,52,55,62,62,45,50,65,54,49,64,72,40,43,65,60,51,54,47,54,49,43,34,72,75,65,75,55,78,69,93,85,48,76,80,70,74,53,86,62,68,72,81,68,58,86,70,89,73,82,87,84,90,83,87,84,88,82,88,86,86,86,78,78,79,78,58,91,94,63,92,72,78,82,82,76,74,87,74,84,69,88,80,67,63,48,79,64,50,51,50,50,54,51,51,50,53,50,40,55,47,39,58,65,24,67,70,47,44,52,51,49,56,71,77,37,95,64,91,73,92,86,64,104,62,56,69,72,54,53,55,49,50,54,51,53,49,54,51,48,53,48,28,65,76,67,72,48,86,80,83,87,48,76,66,55,57,53,49,61,60,42,73,76,34,72,71,51,57,57,47,60,78,67,57,79,68,78,51,51,52,77,77,69,46,64,83,68,72,81,68,71,82,78,74,80,76,79,78,77,84,78,84,76,89,80,80,81,78,132

Sequence (303 aa):
METNNAQESDGDITGVRNALSTITNMAKNLTGVIDSLCAEIKTKNLQNGISLFTIKEKLLVFYMQYLAEFMKFKVSGQKVEGSPVIERLAEIRVYLERIHPIEKKLKYQIEKMLKTATLGSTDKNDPSRFRANPASMSLETNEDEEEDDADSGEDDSKKKPGIYVPPKLSAVHYDGDDSRAERRKKIIERARKRALQSSVMQELKEEYLDTPVEVKSTNSLKQMEDKYQKRKREFEEEYFTRLPVTKGEIKRAKRISTIGTLGDEVTRFEDTSILHGDMSSVGKKNKSKKKFSKRGGKKKFKR

InterPro domains:
  IPR007146 Sas10/Utp3/C1D [PF04000] (23-98)

Mean predicted aligned error: 20.51 Å

Organism: Apolygus lucorum (NCBI:txid248454)